Protein AF-A0A839QQC6-F1 (afdb_monomer_lite)

Secondary structure (DSSP, 8-state):
---------SEEEEEEEESSSS-S-HHHHHH-GGGTEEETTT-HHHHHHHHHHHHTTSS-S-EEEEEEEETTEESS-TT--EEHHHHHHHHHHHHHHHHHHSEEEEE-SSSS-EEEEEEETTEEEEEETTEEEEE-HHHHHHHHHHHHHHHHHHIIIII----HHHHHHHHHHHHHHHHHHHGGGS-------------------------PPP------HHHHHHHHHHHHHHHHHHTTS--

Radius of gyration: 22.73 Å; chains: 1; bounding box: 67×64×56 Å

Sequence (243 aa):
MNTTPTVRRALVAESFLLIPDTITDLADFTARPAHYLVGIDADPAAAAALWFARRERHPYGSEGLVRLRYHSLDLIPVDLWDDVTGIWLALLDAVEGYLRTGHGSGPLPEQPVELELQRLGRSARFTANGIRHVVDPDAVVPGILAEAHRYFSWVNDIIGEGQHQVFARLAELEPLAALALAGSVRSRPGATTGEKLRERVAAHGPDSRGGPIPGDHALDLQDLRARRSVAKVQGQNLSSAAD

Structure (mmCIF, N/CA/C/O backbone):
data_AF-A0A839QQC6-F1
#
_entry.id   AF-A0A839QQC6-F1
#
loop_
_atom_site.group_PDB
_atom_site.id
_atom_site.type_symbol
_atom_site.label_atom_id
_atom_site.label_alt_id
_atom_site.label_comp_id
_atom_site.label_asym_id
_atom_site.label_entity_id
_atom_site.label_seq_id
_atom_site.pdbx_PDB_ins_code
_atom_site.Cartn_x
_atom_site.Cartn_y
_atom_site.Cartn_z
_atom_site.occupancy
_atom_site.B_iso_or_equiv
_atom_site.auth_seq_id
_atom_site.auth_comp_id
_atom_site.auth_asym_id
_atom_site.auth_atom_id
_atom_site.pdbx_PDB_model_num
ATOM 1 N N . MET A 1 1 ? 13.414 -34.821 2.334 1.00 39.06 1 MET A N 1
ATOM 2 C CA . MET A 1 1 ? 12.959 -33.477 1.921 1.00 39.06 1 MET A CA 1
ATOM 3 C C . MET A 1 1 ? 12.093 -32.937 3.044 1.00 39.06 1 MET A C 1
ATOM 5 O O . MET A 1 1 ? 11.000 -33.448 3.238 1.00 39.06 1 MET A O 1
ATOM 9 N N . ASN A 1 2 ? 12.609 -32.001 3.841 1.00 29.27 2 ASN A N 1
ATOM 10 C CA . ASN A 1 2 ? 11.832 -31.365 4.904 1.00 29.27 2 ASN A CA 1
ATOM 11 C C . ASN A 1 2 ? 11.048 -30.208 4.284 1.00 29.27 2 ASN A C 1
ATOM 13 O O . ASN A 1 2 ? 11.613 -29.151 4.018 1.00 29.27 2 ASN A O 1
ATOM 17 N N . THR A 1 3 ? 9.763 -30.415 4.013 1.00 37.00 3 THR A N 1
ATOM 18 C CA . THR A 1 3 ? 8.831 -29.323 3.728 1.00 37.00 3 THR A CA 1
ATOM 19 C C . THR A 1 3 ? 8.567 -28.581 5.029 1.00 37.00 3 THR A C 1
ATOM 21 O O . THR A 1 3 ? 7.786 -29.038 5.864 1.00 37.00 3 THR A O 1
ATOM 24 N N . THR A 1 4 ? 9.250 -27.455 5.223 1.00 34.50 4 THR A N 1
ATOM 25 C CA . THR A 1 4 ? 8.899 -26.478 6.253 1.00 34.50 4 THR A CA 1
ATOM 26 C C . THR A 1 4 ? 7.433 -26.089 6.047 1.00 34.50 4 THR A C 1
ATOM 28 O O . THR A 1 4 ? 7.077 -25.705 4.930 1.00 34.50 4 THR A O 1
ATOM 31 N N . PRO A 1 5 ? 6.555 -26.208 7.058 1.00 37.56 5 PRO A N 1
ATOM 32 C CA . PRO A 1 5 ? 5.169 -25.797 6.911 1.00 37.56 5 PRO A CA 1
ATOM 33 C C . PRO A 1 5 ? 5.134 -24.297 6.614 1.00 37.56 5 PRO A C 1
ATOM 35 O O . PRO A 1 5 ? 5.522 -23.476 7.444 1.00 37.56 5 PRO A O 1
ATOM 38 N N . THR A 1 6 ? 4.695 -23.936 5.409 1.00 44.53 6 THR A N 1
ATOM 39 C CA . THR A 1 6 ? 4.427 -22.548 5.042 1.00 44.53 6 THR A CA 1
ATOM 40 C C . THR A 1 6 ? 3.287 -22.062 5.927 1.00 44.53 6 THR A C 1
ATOM 42 O O . THR A 1 6 ? 2.128 -22.429 5.722 1.00 44.53 6 THR A O 1
ATOM 45 N N . VAL A 1 7 ? 3.609 -21.272 6.952 1.00 49.16 7 VAL A N 1
ATOM 46 C CA . VAL A 1 7 ? 2.604 -20.558 7.740 1.00 49.16 7 VAL A CA 1
ATOM 47 C C . VAL A 1 7 ? 1.835 -19.681 6.756 1.00 49.16 7 VAL A C 1
ATOM 49 O O . VAL A 1 7 ? 2.389 -18.731 6.205 1.00 49.16 7 VAL A O 1
ATOM 52 N N . ARG A 1 8 ? 0.575 -20.031 6.473 1.00 57.56 8 ARG A N 1
ATOM 53 C CA . ARG A 1 8 ? -0.284 -19.202 5.624 1.00 57.56 8 ARG A CA 1
ATOM 54 C C . ARG A 1 8 ? -0.491 -17.873 6.337 1.00 57.56 8 ARG A C 1
ATOM 56 O O . ARG A 1 8 ? -1.167 -17.824 7.361 1.00 57.56 8 ARG A O 1
ATOM 63 N N . ARG A 1 9 ? 0.096 -16.806 5.797 1.00 72.44 9 ARG A N 1
ATOM 64 C CA . ARG A 1 9 ? -0.212 -15.445 6.231 1.00 72.44 9 ARG A CA 1
ATOM 65 C C . ARG A 1 9 ? -1.640 -15.117 5.798 1.00 72.44 9 ARG A C 1
ATOM 67 O O . ARG A 1 9 ? -2.046 -15.459 4.690 1.00 72.44 9 ARG A O 1
ATOM 74 N N . ALA A 1 10 ? -2.414 -14.508 6.693 1.00 86.62 10 ALA A N 1
ATOM 75 C CA . ALA A 1 10 ? -3.782 -14.087 6.390 1.00 86.62 10 ALA A CA 1
ATOM 76 C C . ALA A 1 10 ? -3.807 -12.928 5.379 1.00 86.62 10 ALA A C 1
ATOM 78 O O . ALA A 1 10 ? -4.712 -12.857 4.549 1.00 86.62 10 ALA A O 1
ATOM 79 N N . LEU A 1 11 ? -2.777 -12.077 5.424 1.00 92.81 11 LEU A N 1
ATOM 80 C CA . LEU A 1 11 ? -2.471 -11.076 4.414 1.00 92.81 11 LEU A CA 1
ATOM 81 C C . LEU A 1 11 ? -1.283 -11.542 3.563 1.00 92.81 11 LEU A C 1
ATOM 83 O O . LEU A 1 11 ? -0.253 -11.947 4.102 1.00 92.81 11 LEU A O 1
ATOM 87 N N . VAL A 1 12 ? -1.420 -11.455 2.248 1.00 93.12 12 VAL A N 1
ATOM 88 C CA . VAL A 1 12 ? -0.334 -11.589 1.278 1.00 93.12 12 VAL A CA 1
ATOM 89 C C . VAL A 1 12 ? -0.211 -10.246 0.579 1.00 93.12 12 VAL A C 1
ATOM 91 O O . VAL A 1 12 ? -1.193 -9.774 0.010 1.00 93.12 12 VAL A O 1
ATOM 94 N N . ALA A 1 13 ? 0.966 -9.631 0.630 1.00 94.69 13 ALA A N 1
ATOM 95 C CA . ALA A 1 13 ? 1.256 -8.452 -0.167 1.00 94.69 13 ALA A CA 1
ATOM 96 C C . ALA A 1 13 ? 2.442 -8.729 -1.085 1.00 94.69 13 ALA A C 1
ATOM 98 O O . ALA A 1 13 ? 3.403 -9.379 -0.680 1.00 94.69 13 ALA A O 1
ATOM 99 N N . GLU A 1 14 ? 2.350 -8.246 -2.314 1.00 95.25 14 GLU A N 1
ATOM 100 C CA . GLU A 1 14 ? 3.380 -8.394 -3.334 1.00 95.25 14 GLU A CA 1
ATOM 101 C C . GLU A 1 14 ? 3.570 -7.042 -4.020 1.00 95.25 14 GLU A C 1
ATOM 103 O O . GLU A 1 14 ? 2.593 -6.359 -4.340 1.00 95.25 14 GLU A O 1
ATOM 108 N N . SER A 1 15 ? 4.825 -6.670 -4.258 1.00 97.56 15 SER A N 1
ATOM 109 C CA . SER A 1 15 ? 5.169 -5.454 -4.996 1.00 97.56 15 SER A CA 1
ATOM 110 C C . SER A 1 15 ? 5.653 -5.816 -6.391 1.00 97.56 15 SER A C 1
ATOM 112 O O . SER A 1 15 ? 6.509 -6.691 -6.556 1.00 97.56 15 SER A O 1
ATOM 114 N N . PHE A 1 16 ? 5.119 -5.130 -7.392 1.00 97.44 16 PHE A N 1
ATOM 115 C CA . PHE A 1 16 ? 5.444 -5.351 -8.791 1.00 97.44 16 PHE A CA 1
ATOM 116 C C . PHE A 1 16 ? 5.811 -4.039 -9.459 1.00 97.44 16 PHE A C 1
ATOM 118 O O . PHE A 1 16 ? 5.136 -3.043 -9.237 1.00 97.44 16 PHE A O 1
ATOM 125 N N . LEU A 1 17 ? 6.802 -4.060 -10.343 1.00 96.62 17 LEU A N 1
ATOM 126 C CA . LEU A 1 17 ? 7.053 -2.963 -11.270 1.00 96.62 17 LEU A CA 1
ATOM 127 C C . LEU A 1 17 ? 6.382 -3.260 -12.608 1.00 96.62 17 LEU A C 1
ATOM 129 O O . LEU A 1 17 ? 6.390 -4.403 -13.075 1.00 96.62 17 LEU A O 1
ATOM 133 N N . LEU A 1 18 ? 5.817 -2.233 -13.236 1.00 95.12 18 LEU A N 1
ATOM 134 C CA . LEU A 1 18 ? 5.302 -2.344 -14.595 1.00 95.12 18 LEU A CA 1
ATOM 135 C C . LEU A 1 18 ? 6.447 -2.592 -15.582 1.00 95.12 18 LEU A C 1
ATOM 137 O O . LEU A 1 18 ? 7.481 -1.957 -15.486 1.00 95.12 18 LEU A O 1
ATOM 141 N N . ILE A 1 19 ? 6.262 -3.441 -16.582 1.00 94.25 19 ILE A N 1
ATOM 142 C CA . ILE A 1 19 ? 7.209 -3.599 -17.692 1.00 94.25 19 ILE A CA 1
ATOM 143 C C . ILE A 1 19 ? 7.153 -2.385 -18.639 1.00 94.25 19 ILE A C 1
ATOM 145 O O . ILE A 1 19 ? 8.198 -1.780 -18.882 1.00 94.25 19 ILE A O 1
ATOM 149 N N . PRO A 1 20 ? 5.983 -1.978 -19.177 1.00 91.19 20 PRO A N 1
ATOM 150 C CA . PRO A 1 20 ? 5.894 -0.749 -19.966 1.00 91.19 20 PRO A CA 1
ATOM 151 C C . PRO A 1 20 ? 5.891 0.487 -19.063 1.00 91.1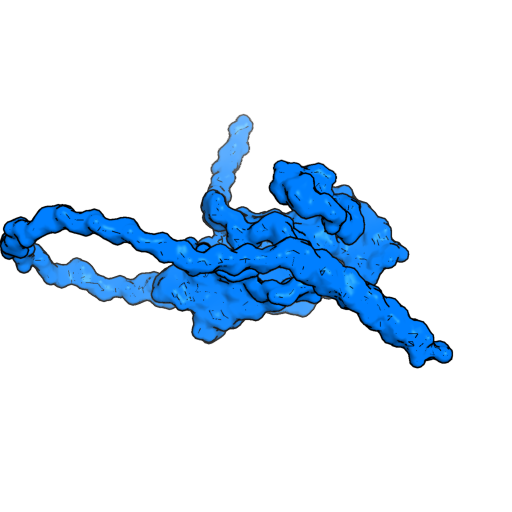9 20 PRO A C 1
ATOM 153 O O . PRO A 1 20 ? 5.461 0.410 -17.920 1.00 91.19 20 PRO A O 1
ATOM 156 N N . ASP A 1 21 ? 6.289 1.655 -19.570 1.00 84.88 21 ASP A N 1
ATOM 157 C CA . ASP A 1 21 ? 6.274 2.910 -18.788 1.00 84.88 21 ASP A CA 1
ATOM 158 C C . ASP A 1 21 ? 4.853 3.357 -18.377 1.00 84.88 21 ASP A C 1
ATOM 160 O O . ASP A 1 21 ? 4.688 4.176 -17.483 1.00 84.88 21 ASP A O 1
ATOM 164 N N . THR A 1 22 ? 3.813 2.840 -19.036 1.00 88.00 22 THR A N 1
ATOM 165 C CA . THR A 1 22 ? 2.408 3.062 -18.673 1.00 88.00 22 THR A CA 1
ATOM 166 C C . THR A 1 22 ? 1.527 1.952 -19.235 1.00 88.00 22 THR A C 1
ATOM 168 O O . THR A 1 22 ? 1.822 1.384 -20.289 1.00 88.00 22 THR A O 1
ATOM 171 N N . ILE A 1 23 ? 0.382 1.701 -18.600 1.00 90.44 23 ILE A N 1
ATOM 172 C CA . ILE A 1 23 ? -0.696 0.907 -19.192 1.00 90.44 23 ILE A CA 1
ATOM 173 C C . ILE A 1 23 ? -1.469 1.753 -20.209 1.00 90.44 23 ILE A C 1
ATOM 175 O O . ILE A 1 23 ? -1.986 2.822 -19.883 1.00 90.44 23 ILE A O 1
ATOM 179 N N . THR A 1 24 ? -1.545 1.276 -21.451 1.00 90.56 24 THR A N 1
ATOM 180 C CA . THR A 1 24 ? -2.348 1.878 -22.533 1.00 90.56 24 THR A CA 1
ATOM 181 C C . THR A 1 24 ? -3.633 1.090 -22.798 1.00 90.56 24 THR A C 1
ATOM 183 O O . THR A 1 24 ? -4.676 1.681 -23.088 1.00 90.56 24 THR A O 1
ATOM 186 N N . ASP A 1 25 ? -3.581 -0.232 -22.620 1.00 92.56 25 ASP A N 1
ATOM 187 C CA . ASP A 1 25 ? -4.724 -1.140 -22.677 1.00 92.56 25 ASP A CA 1
ATOM 188 C C . ASP A 1 25 ? -5.046 -1.679 -21.277 1.00 92.56 25 ASP A C 1
ATOM 190 O O . ASP A 1 25 ? -4.456 -2.647 -20.800 1.00 92.56 25 ASP A O 1
ATOM 194 N N . LEU A 1 26 ? -5.977 -1.004 -20.598 1.00 90.06 26 LEU A N 1
ATOM 195 C CA . LEU A 1 26 ? -6.393 -1.370 -19.246 1.00 90.06 26 LEU A CA 1
ATOM 196 C C . LEU A 1 26 ? -7.165 -2.694 -19.217 1.00 90.06 26 LEU A C 1
ATOM 198 O O . LEU A 1 26 ? -7.021 -3.460 -18.270 1.00 90.06 26 LEU A O 1
ATOM 202 N N . ALA A 1 27 ? -7.971 -2.974 -20.245 1.00 92.94 27 ALA A N 1
ATOM 203 C CA . ALA A 1 27 ? -8.737 -4.214 -20.299 1.00 92.94 27 ALA A CA 1
ATOM 204 C C . ALA A 1 27 ? -7.789 -5.413 -20.396 1.00 92.94 27 ALA A C 1
ATOM 206 O O . ALA A 1 27 ? -7.973 -6.405 -19.686 1.00 92.94 27 ALA A O 1
ATOM 207 N N . ASP A 1 28 ? -6.742 -5.289 -21.216 1.00 94.44 28 ASP A N 1
ATOM 208 C CA . ASP A 1 28 ? -5.743 -6.340 -21.332 1.00 94.44 28 ASP A CA 1
ATOM 209 C C . ASP A 1 28 ? -4.888 -6.496 -20.076 1.00 94.44 28 ASP A C 1
ATOM 211 O O . ASP A 1 28 ? -4.660 -7.619 -19.622 1.00 94.44 28 ASP A O 1
ATOM 215 N N . PHE A 1 29 ? -4.468 -5.380 -19.478 1.00 93.81 29 PHE A N 1
ATOM 216 C CA . PHE A 1 29 ? -3.713 -5.395 -18.231 1.00 93.81 29 PHE A CA 1
ATOM 217 C C . PHE A 1 29 ? -4.484 -6.091 -17.105 1.00 93.81 29 PHE A C 1
ATOM 219 O O . PHE A 1 29 ? -3.943 -6.977 -16.446 1.00 93.81 29 PHE A O 1
ATOM 226 N N . THR A 1 30 ? -5.764 -5.763 -16.933 1.00 91.19 30 THR A N 1
ATOM 227 C CA . THR A 1 30 ? -6.627 -6.389 -15.923 1.00 91.19 30 THR A CA 1
ATOM 228 C C . THR A 1 30 ? -6.834 -7.881 -16.192 1.00 91.19 30 THR A C 1
ATOM 230 O O . THR A 1 30 ? -6.839 -8.680 -15.256 1.00 91.19 30 THR A O 1
ATOM 233 N N . ALA A 1 31 ? -6.973 -8.285 -17.459 1.00 92.94 31 ALA A N 1
ATOM 234 C CA . ALA A 1 31 ? -7.159 -9.689 -17.824 1.00 92.94 31 ALA A CA 1
ATOM 235 C C . ALA A 1 31 ? -5.867 -10.519 -17.711 1.00 92.94 31 ALA A C 1
ATOM 237 O O . ALA A 1 31 ? -5.923 -11.719 -17.426 1.00 92.94 31 ALA A O 1
ATOM 238 N N . ARG A 1 32 ? -4.703 -9.909 -17.966 1.00 92.94 32 ARG A N 1
ATOM 239 C CA . ARG A 1 32 ? -3.403 -10.592 -18.083 1.00 92.94 32 ARG A CA 1
ATOM 240 C C . ARG A 1 32 ? -2.275 -9.825 -17.375 1.00 92.94 32 ARG A C 1
ATOM 242 O O . ARG A 1 32 ? -1.238 -9.566 -17.989 1.00 92.94 32 ARG A O 1
ATOM 249 N N . PRO A 1 33 ? -2.392 -9.521 -16.070 1.00 92.62 33 PRO A N 1
ATOM 250 C CA . PRO A 1 33 ? -1.455 -8.629 -15.381 1.00 92.62 33 PRO A CA 1
ATOM 251 C C . PRO A 1 33 ? -0.018 -9.163 -15.361 1.00 92.62 33 PRO A C 1
ATOM 253 O O . PRO A 1 33 ? 0.933 -8.392 -15.397 1.00 92.62 33 PRO A O 1
ATOM 256 N N . ALA A 1 34 ? 0.168 -10.486 -15.383 1.00 92.81 34 ALA A N 1
ATOM 257 C CA . ALA A 1 34 ? 1.492 -11.111 -15.411 1.00 92.81 34 ALA A CA 1
ATOM 258 C C . ALA A 1 34 ? 2.323 -10.769 -16.666 1.00 92.81 34 ALA A C 1
ATOM 260 O O . ALA A 1 34 ? 3.542 -10.877 -16.625 1.00 92.81 34 ALA A O 1
ATOM 261 N N . HIS A 1 35 ? 1.699 -10.343 -17.771 1.00 94.56 35 HIS A N 1
ATOM 262 C CA . HIS A 1 35 ? 2.425 -9.892 -18.969 1.00 94.56 35 HIS A CA 1
ATOM 263 C C . HIS A 1 35 ? 3.012 -8.485 -18.824 1.00 94.56 35 HIS A C 1
ATOM 265 O O . HIS A 1 35 ? 3.820 -8.063 -19.647 1.00 94.56 35 HIS A O 1
ATOM 271 N N . TYR A 1 36 ? 2.580 -7.757 -17.798 1.00 95.88 36 TYR A N 1
ATOM 272 C CA . TYR A 1 36 ? 2.885 -6.350 -17.592 1.00 95.88 36 TYR A CA 1
ATOM 273 C C . TYR A 1 36 ? 3.689 -6.110 -16.323 1.00 95.88 36 TYR A C 1
ATOM 275 O O . TYR A 1 36 ? 4.027 -4.964 -16.065 1.00 95.88 36 TYR A O 1
ATOM 283 N N . LEU A 1 37 ? 3.969 -7.138 -15.520 1.00 96.69 37 LEU A N 1
ATOM 284 C CA . LEU A 1 37 ? 4.493 -6.983 -14.168 1.00 96.69 37 LEU A CA 1
ATOM 285 C C . LEU A 1 37 ? 5.735 -7.842 -13.945 1.00 96.69 37 LEU A C 1
ATOM 287 O O . LEU A 1 37 ? 5.750 -9.024 -14.284 1.00 96.69 37 LEU A O 1
ATOM 291 N N . VAL A 1 38 ? 6.733 -7.262 -13.284 1.00 97.19 38 VAL A N 1
ATOM 292 C CA . VAL A 1 38 ? 7.873 -7.977 -12.700 1.00 97.19 38 VAL A CA 1
ATOM 293 C C . VAL A 1 38 ? 7.771 -7.868 -11.186 1.00 97.19 38 VAL A C 1
ATOM 295 O O . VAL A 1 38 ? 7.695 -6.767 -10.647 1.00 97.19 38 VAL A O 1
ATOM 298 N N . GLY A 1 39 ? 7.728 -9.007 -10.495 1.00 97.00 39 GLY A N 1
ATOM 299 C CA . GLY A 1 39 ? 7.623 -9.048 -9.036 1.00 97.00 39 GLY A CA 1
ATOM 300 C C . GLY A 1 39 ? 8.973 -8.828 -8.369 1.00 97.00 39 GLY A C 1
ATOM 301 O O . GLY A 1 39 ? 9.938 -9.507 -8.712 1.00 97.00 39 GLY A O 1
ATOM 302 N N . ILE A 1 40 ? 9.020 -7.940 -7.378 1.00 96.38 40 ILE A N 1
ATOM 303 C CA . ILE A 1 40 ? 10.245 -7.616 -6.635 1.00 96.38 40 ILE A CA 1
ATOM 304 C C . ILE A 1 40 ? 10.772 -8.835 -5.866 1.00 96.38 40 ILE A C 1
ATOM 306 O O . ILE A 1 40 ? 11.971 -9.091 -5.865 1.00 96.38 40 ILE A O 1
ATOM 310 N N . ASP A 1 41 ? 9.887 -9.630 -5.263 1.00 93.25 41 ASP A N 1
ATOM 311 C CA . ASP A 1 41 ? 10.282 -10.860 -4.565 1.00 93.25 41 ASP A CA 1
ATOM 312 C C . ASP A 1 41 ? 10.596 -12.020 -5.524 1.00 93.25 41 ASP A C 1
ATOM 314 O O . ASP A 1 41 ? 11.417 -12.882 -5.214 1.00 93.25 41 ASP A O 1
ATOM 318 N N . ALA A 1 42 ? 9.914 -12.073 -6.672 1.00 95.00 42 ALA A N 1
ATOM 319 C CA . ALA A 1 42 ? 10.021 -13.185 -7.614 1.00 95.00 42 ALA A CA 1
ATOM 320 C C . ALA A 1 42 ? 11.273 -13.083 -8.499 1.00 95.00 42 ALA A C 1
ATOM 322 O O . ALA A 1 42 ? 11.923 -14.095 -8.755 1.00 95.00 42 ALA A O 1
ATOM 323 N N . ASP A 1 43 ? 11.605 -11.871 -8.949 1.00 97.06 43 ASP A N 1
ATOM 324 C CA . ASP A 1 43 ? 12.796 -11.570 -9.744 1.00 97.06 43 ASP A CA 1
ATOM 325 C C . ASP A 1 43 ? 13.357 -10.181 -9.364 1.00 97.06 43 ASP A C 1
ATOM 327 O O . ASP A 1 43 ? 13.166 -9.191 -10.085 1.00 97.06 43 ASP A O 1
ATOM 331 N N . PRO A 1 44 ? 14.048 -10.076 -8.211 1.00 96.62 44 PRO A N 1
ATOM 332 C CA . PRO A 1 44 ? 14.559 -8.800 -7.706 1.00 96.62 44 PRO A CA 1
ATOM 333 C C . PRO A 1 44 ? 15.576 -8.149 -8.647 1.00 96.62 44 PRO A C 1
ATOM 335 O O . PRO A 1 44 ? 15.680 -6.924 -8.679 1.00 96.62 44 PRO A O 1
ATOM 338 N N . ALA A 1 45 ? 16.325 -8.950 -9.412 1.00 96.56 45 ALA A N 1
ATOM 339 C CA . ALA A 1 45 ? 17.334 -8.452 -10.339 1.00 96.56 45 ALA A CA 1
ATOM 340 C C . ALA A 1 45 ? 16.690 -7.835 -11.588 1.00 96.56 45 ALA A C 1
ATOM 342 O O . ALA A 1 45 ? 17.080 -6.735 -11.987 1.00 96.56 45 ALA A O 1
ATOM 343 N N . ALA A 1 46 ? 15.682 -8.491 -12.175 1.00 96.56 46 ALA A N 1
ATOM 344 C CA . ALA A 1 46 ? 14.937 -7.916 -13.293 1.00 96.56 46 ALA A CA 1
ATOM 345 C C . ALA A 1 46 ? 14.169 -6.655 -12.873 1.00 96.56 46 ALA A C 1
ATOM 347 O O . ALA A 1 46 ? 14.174 -5.667 -13.611 1.00 96.56 46 ALA A O 1
ATOM 348 N N . ALA A 1 47 ? 13.570 -6.650 -11.676 1.00 97.12 47 ALA A N 1
ATOM 349 C CA . ALA A 1 47 ? 12.920 -5.462 -11.127 1.00 97.12 47 ALA A CA 1
ATOM 350 C C . ALA A 1 47 ? 13.915 -4.295 -10.967 1.00 97.12 47 ALA A C 1
ATOM 352 O O . ALA A 1 47 ? 13.629 -3.175 -11.385 1.00 97.12 47 ALA A O 1
ATOM 353 N N . ALA A 1 48 ? 15.115 -4.550 -10.437 1.00 96.31 48 ALA A N 1
ATOM 354 C CA . ALA A 1 48 ? 16.136 -3.515 -10.283 1.00 96.31 48 ALA A CA 1
ATOM 355 C C . ALA A 1 48 ? 16.634 -2.975 -11.632 1.00 96.31 48 ALA A C 1
ATOM 357 O O . ALA A 1 48 ? 16.740 -1.763 -11.813 1.00 96.31 48 ALA A O 1
ATOM 358 N N . ALA A 1 49 ? 16.887 -3.855 -12.607 1.00 95.56 49 ALA A N 1
ATOM 359 C CA . ALA A 1 49 ? 17.292 -3.448 -13.952 1.00 95.56 49 ALA A CA 1
ATOM 360 C C . ALA A 1 49 ? 16.247 -2.527 -14.605 1.00 95.56 49 ALA A C 1
ATOM 362 O O . ALA A 1 49 ? 16.597 -1.501 -15.190 1.00 95.56 49 ALA A O 1
ATOM 363 N N . LEU A 1 50 ? 14.965 -2.864 -14.452 1.00 95.25 50 LEU A N 1
ATOM 364 C CA . LEU A 1 50 ? 13.847 -2.055 -14.925 1.00 95.25 50 LEU A CA 1
ATOM 365 C C . LEU A 1 50 ? 13.767 -0.695 -14.212 1.00 95.25 50 LEU A C 1
ATOM 367 O O . LEU A 1 50 ? 13.599 0.330 -14.876 1.00 95.25 50 LEU A O 1
ATOM 371 N N . TRP A 1 51 ? 13.934 -0.669 -12.885 1.00 94.81 51 TRP A N 1
ATOM 372 C CA . TRP A 1 51 ? 13.971 0.567 -12.098 1.00 94.81 51 TRP A CA 1
ATOM 373 C C . TRP A 1 51 ? 15.067 1.516 -12.596 1.00 94.81 51 TRP A C 1
ATOM 375 O O . TRP A 1 51 ? 14.797 2.685 -12.879 1.00 94.81 51 TRP A O 1
ATOM 385 N N . PHE A 1 52 ? 16.300 1.021 -12.752 1.00 93.69 52 PHE A N 1
ATOM 386 C CA . PHE A 1 52 ? 17.424 1.838 -13.216 1.00 93.69 52 PHE A CA 1
ATOM 387 C C . PHE A 1 52 ? 17.228 2.333 -14.654 1.00 93.69 52 PHE A C 1
ATOM 389 O O . PHE A 1 52 ? 17.385 3.527 -14.904 1.00 93.69 52 PHE A O 1
ATOM 396 N N . ALA A 1 53 ? 16.785 1.466 -15.571 1.00 92.31 53 ALA A N 1
ATOM 397 C CA . ALA A 1 53 ? 16.504 1.847 -16.959 1.00 92.31 53 ALA A CA 1
ATOM 398 C C . ALA A 1 53 ? 15.405 2.923 -17.084 1.00 92.31 53 ALA A C 1
ATOM 400 O O . ALA A 1 53 ? 15.360 3.685 -18.056 1.00 92.31 53 ALA A O 1
ATOM 401 N N . ARG A 1 54 ? 14.487 2.998 -16.115 1.00 90.94 54 ARG A N 1
ATOM 402 C CA . ARG A 1 54 ? 13.475 4.061 -16.047 1.00 90.94 54 ARG A CA 1
ATOM 403 C C . ARG A 1 54 ? 13.998 5.351 -15.457 1.00 90.94 54 ARG A C 1
ATOM 405 O O . ARG A 1 54 ? 13.650 6.405 -15.979 1.00 90.94 54 ARG A O 1
ATOM 412 N N . ARG A 1 55 ? 14.844 5.289 -14.427 1.00 88.00 55 ARG A N 1
ATOM 413 C CA . ARG A 1 55 ? 15.439 6.488 -13.812 1.00 88.00 55 ARG A CA 1
ATOM 414 C C . ARG A 1 55 ? 16.272 7.320 -14.788 1.00 88.00 55 ARG A C 1
ATOM 416 O O . ARG A 1 55 ? 16.428 8.517 -14.581 1.00 88.00 55 ARG A O 1
ATOM 423 N N . GLU A 1 56 ? 16.760 6.719 -15.870 1.00 85.62 56 GLU A N 1
ATOM 424 C CA . GLU A 1 56 ? 17.406 7.450 -16.969 1.00 85.62 56 GLU A CA 1
ATOM 425 C C . GLU A 1 56 ? 16.436 8.350 -17.761 1.00 85.62 56 GLU A C 1
ATOM 427 O O . GLU A 1 56 ? 16.865 9.299 -18.415 1.00 85.62 56 GLU A O 1
ATOM 432 N N . ARG A 1 57 ? 15.129 8.059 -17.725 1.00 83.12 57 ARG A N 1
ATOM 433 C CA . ARG A 1 57 ? 14.091 8.686 -18.567 1.00 83.12 57 ARG A CA 1
ATOM 434 C C . ARG A 1 57 ? 13.017 9.425 -17.764 1.00 83.12 57 ARG A C 1
ATOM 436 O O . ARG A 1 57 ? 12.354 10.312 -18.301 1.00 83.12 57 ARG A O 1
ATOM 443 N N . HIS A 1 58 ? 12.843 9.069 -16.494 1.00 78.19 58 HIS A N 1
ATOM 444 C CA . HIS A 1 58 ? 11.810 9.577 -15.599 1.00 78.19 58 HIS A CA 1
ATOM 445 C C . HIS A 1 58 ? 12.385 9.854 -14.203 1.00 78.19 58 HIS A C 1
ATOM 447 O O . HIS A 1 58 ? 13.327 9.182 -13.787 1.00 78.19 58 HIS A O 1
ATOM 453 N N . PRO A 1 59 ? 11.813 10.811 -13.447 1.00 73.44 59 PRO A N 1
ATOM 454 C CA . PRO A 1 59 ? 12.261 11.102 -12.084 1.00 73.44 59 PRO A CA 1
ATOM 455 C C . PRO A 1 59 ? 12.048 9.934 -11.107 1.00 73.44 59 PRO A C 1
ATOM 457 O O . PRO A 1 59 ? 12.731 9.873 -10.086 1.00 73.44 59 PRO A O 1
ATOM 460 N N . TYR A 1 60 ? 11.152 8.996 -11.430 1.00 72.81 60 TYR A N 1
ATOM 461 C CA . TYR A 1 60 ? 10.789 7.861 -10.582 1.00 72.81 60 TYR A CA 1
ATOM 462 C C . TYR A 1 60 ? 10.945 6.540 -11.348 1.00 72.81 60 TYR A C 1
ATOM 464 O O . TYR A 1 60 ? 10.609 6.448 -12.529 1.00 72.81 60 TYR A O 1
ATOM 472 N N . GLY A 1 61 ? 11.479 5.513 -10.677 1.00 85.75 61 GLY A N 1
ATOM 473 C CA . GLY A 1 61 ? 11.652 4.165 -11.238 1.00 85.75 61 GLY A CA 1
ATOM 474 C C . GLY A 1 61 ? 10.555 3.17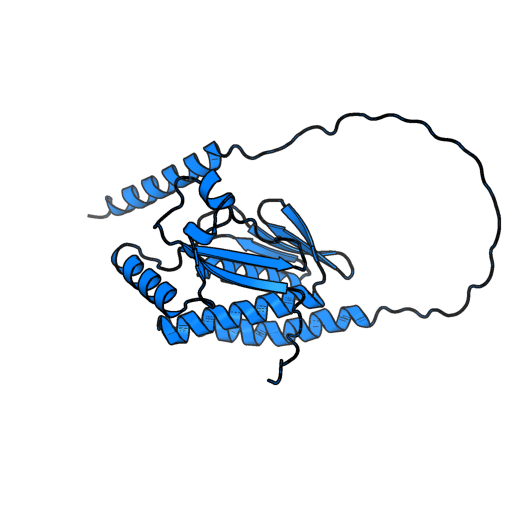3 -10.839 1.00 85.75 61 GLY A C 1
ATOM 475 O O . GLY A 1 61 ? 10.506 2.072 -11.392 1.00 85.75 61 GLY A O 1
ATOM 476 N N . SER A 1 62 ? 9.684 3.557 -9.897 1.00 92.19 62 SER A N 1
ATOM 477 C CA . SER A 1 62 ? 8.859 2.625 -9.119 1.00 92.19 62 SER A CA 1
ATOM 478 C C . SER A 1 62 ? 7.434 2.418 -9.629 1.00 92.19 62 SER A C 1
ATOM 480 O O . SER A 1 62 ? 6.631 1.792 -8.951 1.00 92.19 62 SER A O 1
ATOM 482 N N . GLU A 1 63 ? 7.128 2.872 -10.846 1.00 93.31 63 GLU A N 1
ATOM 483 C CA . GLU A 1 63 ? 5.806 2.692 -11.454 1.00 93.31 63 GLU A CA 1
ATOM 484 C C . GLU A 1 63 ? 5.405 1.209 -11.514 1.00 93.31 63 GLU A C 1
ATOM 486 O O . GLU A 1 63 ? 6.125 0.374 -12.088 1.00 93.31 63 GLU A O 1
ATOM 491 N N . GLY A 1 64 ? 4.256 0.867 -10.939 1.00 95.25 64 GLY A N 1
ATOM 492 C CA . GLY A 1 64 ? 3.947 -0.515 -10.622 1.00 95.25 64 GLY A CA 1
ATOM 493 C C . GLY A 1 64 ? 2.624 -0.730 -9.897 1.00 95.25 64 GLY A C 1
ATOM 494 O O . GLY A 1 64 ? 1.678 0.036 -10.011 1.00 95.25 64 GLY A O 1
ATOM 495 N N . LEU A 1 65 ? 2.537 -1.844 -9.180 1.00 95.12 65 LEU A N 1
ATOM 496 C CA . LEU A 1 65 ? 1.345 -2.269 -8.458 1.00 95.12 65 LEU A CA 1
ATOM 497 C C . LEU A 1 65 ? 1.752 -2.880 -7.120 1.00 95.12 65 LEU A C 1
ATOM 499 O O . LEU A 1 65 ? 2.630 -3.743 -7.067 1.00 95.12 65 LEU A O 1
ATOM 503 N N . VAL A 1 66 ? 1.034 -2.517 -6.059 1.00 97.06 66 VAL A N 1
ATOM 504 C CA . VAL A 1 66 ? 1.015 -3.295 -4.817 1.00 97.06 66 VAL A CA 1
ATOM 505 C C . VAL A 1 66 ? -0.237 -4.157 -4.820 1.00 97.06 66 VAL A C 1
ATOM 507 O O . VAL A 1 66 ? -1.357 -3.658 -4.720 1.00 97.06 66 VAL A O 1
ATOM 510 N N . ARG A 1 67 ? -0.060 -5.474 -4.923 1.00 95.62 67 ARG A N 1
ATOM 511 C CA . ARG A 1 67 ? -1.166 -6.416 -4.762 1.00 95.62 67 ARG A CA 1
ATOM 512 C C . ARG A 1 67 ? -1.310 -6.735 -3.288 1.00 95.62 67 ARG A C 1
ATOM 514 O O . ARG A 1 67 ? -0.419 -7.346 -2.709 1.00 95.62 67 ARG A O 1
ATOM 521 N N . LEU A 1 68 ? -2.449 -6.379 -2.707 1.00 95.81 68 LEU A N 1
ATOM 522 C CA . LEU A 1 68 ? -2.756 -6.642 -1.307 1.00 95.81 68 LEU A CA 1
ATOM 523 C C . LEU A 1 68 ? -3.939 -7.605 -1.207 1.00 95.81 68 LEU A C 1
ATOM 525 O O . LEU A 1 68 ? -5.058 -7.254 -1.568 1.00 95.81 68 LEU A O 1
ATOM 529 N N . ARG A 1 69 ? -3.701 -8.822 -0.718 1.00 94.75 69 ARG A N 1
ATOM 530 C CA . ARG A 1 69 ? -4.703 -9.888 -0.620 1.00 94.75 69 ARG A CA 1
ATOM 531 C C . ARG A 1 69 ? -4.940 -10.297 0.816 1.00 94.75 69 ARG A C 1
ATOM 533 O O . ARG A 1 69 ? -4.025 -10.766 1.485 1.00 94.75 69 ARG A O 1
ATOM 540 N N . TYR A 1 70 ? -6.180 -10.192 1.271 1.00 94.88 70 TYR A N 1
ATOM 541 C CA . TYR A 1 70 ? -6.609 -10.718 2.563 1.00 94.88 70 TYR A CA 1
ATOM 542 C C . TYR A 1 70 ? -7.520 -11.923 2.334 1.00 94.88 70 TYR A C 1
ATOM 544 O O . TYR A 1 70 ? -8.632 -11.798 1.817 1.00 94.88 70 TYR A O 1
ATOM 552 N N . HIS A 1 71 ? -7.028 -13.118 2.664 1.00 91.06 71 HIS A N 1
ATOM 553 C CA . HIS A 1 71 ? -7.620 -14.382 2.220 1.00 91.06 71 HIS A CA 1
ATOM 554 C C . HIS A 1 71 ? -7.823 -14.427 0.689 1.00 91.06 71 HIS A C 1
ATOM 556 O O . HIS A 1 71 ? -6.854 -14.457 -0.068 1.00 91.06 71 HIS A O 1
ATOM 562 N N . SER A 1 72 ? -9.071 -14.471 0.220 1.00 88.06 72 SER A N 1
ATOM 563 C CA . SER A 1 72 ? -9.432 -14.473 -1.202 1.00 88.06 72 SER A CA 1
ATOM 564 C C . SER A 1 72 ? -9.850 -13.096 -1.724 1.00 88.06 72 SER A C 1
ATOM 566 O O . SER A 1 72 ? -10.307 -13.015 -2.859 1.00 88.06 72 SER A O 1
ATOM 568 N N . LEU A 1 73 ? -9.751 -12.045 -0.906 1.00 92.06 73 LEU A N 1
ATOM 569 C CA . LEU A 1 73 ? -10.145 -10.686 -1.268 1.00 92.06 73 LEU A CA 1
ATOM 570 C C . LEU A 1 73 ? -8.923 -9.903 -1.741 1.00 92.06 73 LEU A C 1
ATOM 572 O O . LEU A 1 73 ? -7.958 -9.768 -0.988 1.00 92.06 73 LEU A O 1
ATOM 576 N N . ASP A 1 74 ? -8.985 -9.372 -2.958 1.00 93.88 74 ASP A N 1
ATOM 577 C CA . ASP A 1 74 ? -8.058 -8.346 -3.428 1.00 93.88 74 ASP A CA 1
ATOM 578 C C . ASP A 1 74 ? -8.488 -7.007 -2.820 1.00 93.88 74 ASP A C 1
ATOM 580 O O . ASP A 1 74 ? -9.530 -6.460 -3.169 1.00 93.88 74 ASP A O 1
ATOM 584 N N . LEU A 1 75 ? -7.718 -6.518 -1.849 1.00 96.12 75 LEU A N 1
ATOM 585 C CA . LEU A 1 75 ? -8.004 -5.267 -1.150 1.00 96.12 75 LEU A CA 1
ATOM 586 C C . LEU A 1 75 ? -7.681 -4.047 -2.013 1.00 96.12 75 LEU A C 1
ATOM 588 O O . LEU A 1 75 ? -8.382 -3.045 -1.929 1.00 96.12 75 LEU A O 1
ATOM 592 N N . ILE A 1 76 ? -6.626 -4.142 -2.826 1.00 94.75 76 ILE A N 1
ATOM 593 C CA . ILE A 1 76 ? -6.243 -3.124 -3.806 1.00 94.75 76 ILE A CA 1
ATOM 594 C C . ILE A 1 76 ? -6.521 -3.700 -5.200 1.00 94.75 76 ILE A C 1
ATOM 596 O O . ILE A 1 76 ? -5.876 -4.680 -5.589 1.00 94.75 76 ILE A O 1
ATOM 600 N N . PRO A 1 77 ? -7.490 -3.133 -5.935 1.00 91.38 77 PRO A N 1
ATOM 601 C CA . PRO A 1 77 ? -7.760 -3.488 -7.321 1.00 91.38 77 PRO A CA 1
ATOM 602 C C . PRO A 1 77 ? -6.534 -3.335 -8.229 1.00 91.38 77 PRO A C 1
ATOM 604 O O . PRO A 1 77 ? -5.703 -2.453 -8.037 1.00 91.38 77 PRO A O 1
ATOM 607 N N . VAL A 1 78 ? -6.435 -4.187 -9.253 1.00 90.75 78 VAL A N 1
ATOM 608 C CA . VAL A 1 78 ? -5.296 -4.199 -10.191 1.00 90.75 78 VAL A CA 1
ATOM 609 C C . VAL A 1 78 ? -5.180 -2.914 -11.015 1.00 90.75 78 VAL A C 1
ATOM 611 O O . VAL A 1 78 ? -4.085 -2.554 -11.431 1.00 90.75 78 VAL A O 1
ATOM 614 N N . ASP A 1 79 ? -6.291 -2.218 -11.247 1.00 89.38 79 ASP A N 1
ATOM 615 C CA . ASP A 1 79 ? -6.348 -0.959 -11.987 1.00 89.38 79 ASP A CA 1
ATOM 616 C C . ASP A 1 79 ? -5.832 0.246 -11.183 1.00 89.38 79 ASP A C 1
ATOM 618 O O . ASP A 1 79 ? -5.565 1.278 -11.791 1.00 89.38 79 ASP A O 1
ATOM 622 N N . LEU A 1 80 ? -5.591 0.092 -9.873 1.00 91.81 80 LEU A N 1
ATOM 623 C CA . LEU A 1 80 ? -4.897 1.069 -9.022 1.00 91.81 80 LEU A CA 1
ATOM 624 C C . LEU A 1 80 ? -3.375 0.867 -9.033 1.00 91.81 80 LEU A C 1
ATOM 626 O O . LEU A 1 80 ? -2.720 0.828 -7.990 1.00 91.81 80 LEU A O 1
ATOM 630 N N . TRP A 1 81 ? -2.812 0.700 -10.224 1.00 92.81 81 TRP A N 1
ATOM 631 C CA . TRP A 1 81 ? -1.368 0.760 -10.422 1.00 92.81 81 TRP A CA 1
ATOM 632 C C . TRP A 1 81 ? -0.912 2.226 -10.364 1.00 92.81 81 TRP A C 1
ATOM 634 O O . TRP A 1 81 ? -1.625 3.104 -10.843 1.00 92.81 81 TRP A O 1
ATOM 644 N N . ASP A 1 82 ? 0.227 2.486 -9.735 1.00 92.88 82 ASP A N 1
ATOM 645 C CA . ASP A 1 82 ? 0.773 3.821 -9.449 1.00 92.88 82 ASP A CA 1
ATOM 646 C C . ASP A 1 82 ? 2.267 3.679 -9.091 1.00 92.88 82 ASP A C 1
ATOM 648 O O . ASP A 1 82 ? 2.851 2.594 -9.213 1.00 92.88 82 ASP A O 1
ATOM 652 N N . ASP A 1 83 ? 2.891 4.728 -8.567 1.00 93.56 83 ASP A N 1
ATOM 653 C CA . ASP A 1 83 ? 4.209 4.638 -7.946 1.00 93.56 83 ASP A CA 1
ATOM 654 C C . ASP A 1 83 ? 4.165 3.719 -6.704 1.00 93.56 83 ASP A C 1
ATOM 656 O O . ASP A 1 83 ? 3.508 4.006 -5.698 1.00 93.56 83 ASP A O 1
ATOM 660 N N . VAL A 1 84 ? 4.871 2.584 -6.764 1.00 95.75 84 VAL A N 1
ATOM 661 C CA . VAL A 1 84 ? 4.855 1.541 -5.720 1.00 95.75 84 VAL A CA 1
ATOM 662 C C . VAL A 1 84 ? 5.349 2.078 -4.383 1.00 95.75 84 VAL A C 1
ATOM 664 O O . VAL A 1 84 ? 4.799 1.723 -3.337 1.00 95.75 84 VAL A O 1
ATOM 667 N N . THR A 1 85 ? 6.358 2.950 -4.403 1.00 95.38 85 THR A N 1
ATOM 668 C CA . THR A 1 85 ? 6.859 3.608 -3.189 1.00 95.38 85 THR A CA 1
ATOM 669 C C . THR A 1 85 ? 5.756 4.434 -2.539 1.00 95.38 85 THR A C 1
ATOM 671 O O . THR A 1 85 ? 5.504 4.290 -1.341 1.00 95.38 85 THR A O 1
ATOM 674 N N . GLY A 1 86 ? 5.056 5.244 -3.326 1.00 95.44 86 GLY A N 1
ATOM 675 C CA . GLY A 1 86 ? 3.933 6.042 -2.870 1.00 95.44 86 GLY A CA 1
ATOM 676 C C . GLY A 1 86 ? 2.748 5.213 -2.384 1.00 95.44 86 GLY A C 1
ATOM 677 O O . GLY A 1 86 ? 2.192 5.544 -1.340 1.00 95.44 86 GLY A O 1
ATOM 678 N N . ILE A 1 87 ? 2.412 4.094 -3.038 1.00 97.00 87 ILE A N 1
ATOM 679 C CA . ILE A 1 87 ? 1.362 3.181 -2.548 1.00 97.00 87 ILE A CA 1
ATOM 680 C C . ILE A 1 87 ? 1.716 2.649 -1.150 1.00 97.00 87 ILE A C 1
ATOM 682 O O . ILE A 1 87 ? 0.863 2.626 -0.258 1.00 97.00 87 ILE A O 1
ATOM 686 N N . TRP A 1 88 ? 2.970 2.249 -0.918 1.00 97.88 88 TRP A N 1
ATOM 687 C CA . TRP A 1 88 ? 3.400 1.807 0.410 1.00 97.88 88 TRP A CA 1
ATOM 688 C C . TRP A 1 88 ? 3.342 2.923 1.449 1.00 97.88 88 TRP A C 1
ATOM 690 O O . TRP A 1 88 ? 2.882 2.682 2.565 1.00 97.88 88 TRP A O 1
ATOM 700 N N . LEU A 1 89 ? 3.756 4.142 1.101 1.00 97.50 89 LEU A N 1
ATOM 701 C CA . LEU A 1 89 ? 3.645 5.291 2.002 1.00 97.50 89 LEU A CA 1
ATOM 702 C C . LEU A 1 89 ? 2.179 5.605 2.341 1.00 97.50 89 LEU A C 1
ATOM 704 O O . LEU A 1 89 ? 1.866 5.784 3.516 1.00 97.50 89 LEU A O 1
ATOM 708 N N . ALA A 1 90 ? 1.278 5.552 1.358 1.00 97.75 90 ALA A N 1
ATOM 709 C CA . ALA A 1 90 ? -0.159 5.724 1.558 1.00 97.75 90 ALA A CA 1
ATOM 710 C C . ALA A 1 90 ? -0.752 4.650 2.490 1.00 97.75 90 ALA A C 1
ATOM 712 O O . ALA A 1 90 ? -1.553 4.951 3.377 1.00 97.75 90 ALA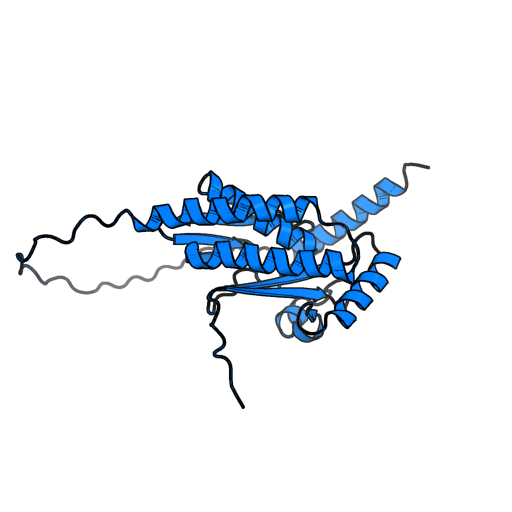 A O 1
ATOM 713 N N . LEU A 1 91 ? -0.323 3.391 2.346 1.00 98.38 91 LEU A N 1
ATOM 714 C CA . LEU A 1 91 ? -0.702 2.316 3.267 1.00 98.38 91 LEU A CA 1
ATOM 715 C C . LEU A 1 91 ? -0.200 2.578 4.694 1.00 98.38 91 LEU A C 1
ATOM 717 O O . LEU A 1 91 ? -0.938 2.333 5.652 1.00 98.38 91 LEU A O 1
ATOM 721 N N . LEU A 1 92 ? 1.027 3.083 4.851 1.00 98.62 92 LEU A N 1
ATOM 722 C CA . LEU A 1 92 ? 1.570 3.448 6.161 1.00 98.62 92 LEU A CA 1
ATOM 723 C C . LEU A 1 92 ? 0.811 4.630 6.783 1.00 98.62 92 LEU A C 1
ATOM 725 O O . LEU A 1 92 ? 0.535 4.584 7.981 1.00 98.62 92 LEU A O 1
ATOM 729 N N . ASP A 1 93 ? 0.403 5.627 5.991 1.00 98.50 93 ASP A N 1
ATOM 730 C CA . ASP A 1 93 ? -0.439 6.748 6.441 1.00 98.50 93 ASP A CA 1
ATOM 731 C C . ASP A 1 93 ? -1.796 6.249 6.959 1.00 98.50 93 ASP A C 1
ATOM 733 O O . ASP A 1 93 ? -2.213 6.585 8.077 1.00 98.50 93 ASP A O 1
ATOM 737 N N . ALA A 1 94 ? -2.446 5.360 6.203 1.00 98.44 94 ALA A N 1
ATOM 738 C CA . ALA A 1 94 ? -3.708 4.749 6.603 1.00 98.44 94 ALA A CA 1
ATOM 739 C C . ALA A 1 94 ? -3.575 3.922 7.895 1.00 98.44 94 ALA A C 1
ATOM 741 O O . ALA A 1 94 ? -4.422 4.018 8.792 1.00 98.44 94 ALA A O 1
ATOM 742 N N . VAL A 1 95 ? -2.499 3.137 8.029 1.00 98.50 95 VAL A N 1
ATOM 743 C CA . VAL A 1 95 ? -2.206 2.360 9.244 1.00 98.50 95 VAL A CA 1
ATOM 744 C C . VAL A 1 95 ? -1.944 3.276 10.438 1.00 98.50 95 VAL A C 1
ATOM 746 O O . VAL A 1 95 ? -2.517 3.062 11.507 1.00 98.50 95 VAL A O 1
ATOM 749 N N . GLU A 1 96 ? -1.120 4.307 10.279 1.00 98.50 96 GLU A N 1
ATOM 750 C CA . GLU A 1 96 ? -0.778 5.241 11.352 1.00 98.50 96 GLU A CA 1
ATOM 751 C C . GLU A 1 96 ? -2.017 5.964 11.893 1.00 98.50 96 GLU A C 1
ATOM 753 O O . GLU A 1 96 ? -2.241 5.983 13.110 1.00 98.50 96 GLU A O 1
ATOM 758 N N . GLY A 1 97 ? -2.867 6.492 11.006 1.00 98.06 97 GLY A N 1
ATOM 759 C CA . GLY A 1 97 ? -4.133 7.107 11.405 1.00 98.06 97 GLY A CA 1
ATOM 760 C C . GLY A 1 97 ? -5.060 6.110 12.105 1.00 98.06 97 GLY A C 1
ATOM 761 O O . GLY A 1 97 ? -5.566 6.384 13.197 1.00 98.06 97 GLY A O 1
ATOM 762 N N . TYR A 1 98 ? -5.213 4.901 11.553 1.00 98.25 98 TYR A N 1
ATOM 763 C CA . TYR A 1 98 ? -6.018 3.845 12.169 1.00 98.25 98 TYR A CA 1
ATOM 764 C C . TYR A 1 98 ? -5.556 3.494 13.591 1.00 98.25 98 TYR A C 1
ATOM 766 O O . TYR A 1 98 ? -6.382 3.348 14.501 1.00 98.25 98 TYR A O 1
ATOM 774 N N . LEU A 1 99 ? -4.245 3.379 13.804 1.00 97.31 99 LEU A N 1
ATOM 775 C CA . LEU A 1 99 ? -3.673 3.052 15.106 1.00 97.31 99 LEU A CA 1
ATOM 776 C C . LEU A 1 99 ? -3.876 4.173 16.130 1.00 97.31 99 LEU A C 1
ATOM 778 O O . LEU A 1 99 ? -4.147 3.883 17.297 1.00 97.31 99 LEU A O 1
ATOM 782 N N . ARG A 1 100 ? -3.785 5.437 15.705 1.00 96.00 100 ARG A N 1
ATOM 783 C CA . ARG A 1 100 ? -3.883 6.597 16.604 1.00 96.00 100 ARG A CA 1
ATOM 784 C C . ARG A 1 100 ? -5.314 7.015 16.923 1.00 96.00 100 ARG A C 1
ATOM 786 O O . ARG A 1 100 ? -5.611 7.320 18.074 1.00 96.00 100 ARG A O 1
ATOM 793 N N . THR A 1 101 ? -6.195 7.054 15.929 1.00 96.44 101 THR A N 1
ATOM 794 C CA . THR A 1 101 ? -7.546 7.635 16.067 1.00 96.44 101 THR A CA 1
ATOM 795 C C . THR A 1 101 ? -8.659 6.641 15.738 1.00 96.44 101 THR A C 1
ATOM 797 O O . THR A 1 101 ? -9.834 6.923 15.966 1.00 96.44 101 THR A O 1
ATOM 800 N N . GLY A 1 102 ? -8.313 5.460 15.215 1.00 96.94 102 GLY A N 1
ATOM 801 C CA . GLY A 1 102 ? -9.277 4.523 14.644 1.00 96.94 102 GLY A CA 1
ATOM 802 C C . GLY A 1 102 ? -9.651 4.831 13.194 1.00 96.94 102 GLY A C 1
ATOM 803 O O . GLY A 1 102 ? -10.476 4.106 12.643 1.00 96.94 102 GLY A O 1
ATOM 804 N N . HIS A 1 103 ? -9.070 5.854 12.565 1.00 98.00 103 HIS A N 1
ATOM 805 C CA . HIS A 1 103 ? -9.254 6.145 11.146 1.00 98.00 103 HIS A CA 1
ATOM 806 C C . HIS A 1 103 ? -7.988 6.760 10.545 1.00 98.00 103 HIS A C 1
ATOM 808 O O . HIS A 1 103 ? -7.452 7.730 11.079 1.00 98.00 103 HIS A O 1
ATOM 814 N N . GLY A 1 104 ? -7.526 6.213 9.426 1.00 98.19 104 GLY A N 1
ATOM 815 C CA . GLY A 1 104 ? -6.456 6.799 8.629 1.00 98.19 104 GLY A CA 1
ATOM 816 C C . GLY A 1 104 ? -6.755 6.688 7.145 1.00 98.19 104 GLY A C 1
ATOM 817 O O . GLY A 1 104 ? -7.457 5.766 6.720 1.00 98.19 104 GLY A O 1
ATOM 818 N N . SER A 1 105 ? -6.191 7.615 6.380 1.00 97.94 105 SER A N 1
ATOM 819 C CA . SER A 1 105 ? -6.156 7.558 4.926 1.00 97.94 105 SER A CA 1
ATOM 820 C C . SER A 1 105 ? -4.784 7.972 4.397 1.00 97.94 105 SER A C 1
ATOM 822 O O . SER A 1 105 ? -4.028 8.651 5.094 1.00 97.94 105 SER A O 1
ATOM 824 N N . GLY A 1 106 ? -4.460 7.516 3.191 1.00 97.06 106 GLY A N 1
ATOM 825 C CA . GLY A 1 106 ? -3.261 7.898 2.453 1.00 97.06 106 GLY A CA 1
ATOM 826 C C . GLY A 1 106 ? -3.581 8.061 0.965 1.00 97.06 106 GLY A C 1
ATOM 827 O O . GLY A 1 106 ? -4.207 7.161 0.392 1.00 97.06 106 GLY A O 1
ATOM 828 N N . PRO A 1 107 ? -3.199 9.181 0.329 1.00 95.94 107 PRO A N 1
ATOM 829 C CA . PRO A 1 107 ? -3.470 9.415 -1.085 1.00 95.94 107 PRO A CA 1
ATOM 830 C C . PRO A 1 107 ? -2.507 8.626 -1.973 1.00 95.94 107 PRO A C 1
ATOM 832 O O . PRO A 1 107 ? -1.320 8.508 -1.664 1.00 95.94 107 PRO A O 1
ATOM 835 N N . LEU A 1 108 ? -3.001 8.130 -3.107 1.00 92.69 108 LEU A N 1
ATOM 836 C CA . LEU A 1 108 ? -2.123 7.637 -4.164 1.00 92.69 108 LEU A CA 1
ATOM 837 C C . LEU A 1 108 ? -1.445 8.817 -4.894 1.00 92.69 108 LEU A C 1
ATOM 839 O O . LEU A 1 108 ? -2.082 9.858 -5.068 1.00 92.69 108 LEU A O 1
ATOM 843 N N . PRO A 1 109 ? -0.169 8.698 -5.312 1.00 87.25 109 PRO A N 1
ATOM 844 C CA . PRO A 1 109 ? 0.573 9.818 -5.899 1.00 87.25 109 PRO A CA 1
ATOM 845 C C . PRO A 1 109 ? -0.003 10.354 -7.211 1.00 87.25 109 PRO A C 1
ATOM 847 O O . PRO A 1 109 ? -0.130 11.572 -7.367 1.00 87.25 109 PRO A O 1
ATOM 850 N N . GLU A 1 110 ? -0.340 9.473 -8.157 1.00 86.94 110 GLU A N 1
ATOM 851 C CA . GLU A 1 110 ? -0.808 9.877 -9.488 1.00 86.94 110 GLU A CA 1
ATOM 852 C C . GLU A 1 110 ? -2.333 9.814 -9.647 1.00 86.94 110 GLU A C 1
ATOM 854 O O . GLU A 1 110 ? -2.876 10.259 -10.666 1.00 86.94 110 GLU A O 1
ATOM 859 N N . GLN A 1 111 ? -3.048 9.294 -8.649 1.00 87.00 111 GLN A N 1
ATOM 860 C CA . GLN A 1 111 ? -4.487 9.062 -8.717 1.00 87.00 111 GLN A CA 1
ATOM 861 C C . GLN A 1 111 ? -5.252 9.821 -7.63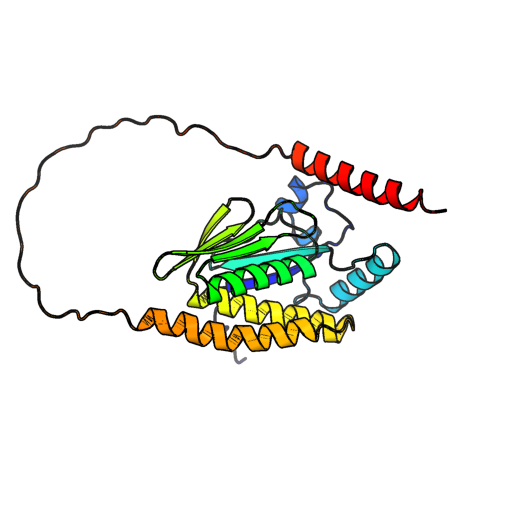0 1.00 87.00 111 GLN A C 1
ATOM 863 O O . GLN A 1 111 ? -4.838 9.841 -6.476 1.00 87.00 111 GLN A O 1
ATOM 868 N N . PRO A 1 112 ? -6.435 10.388 -7.944 1.00 89.69 112 PRO A N 1
ATOM 869 C CA . PRO A 1 112 ? -7.296 11.050 -6.964 1.00 89.69 112 PRO A CA 1
ATOM 870 C C . PRO A 1 112 ? -8.074 10.019 -6.123 1.00 89.69 112 PRO A C 1
ATOM 872 O O . PRO A 1 112 ? -9.297 10.096 -6.000 1.00 89.69 112 PRO A O 1
ATOM 875 N N . VAL A 1 113 ? -7.371 9.010 -5.615 1.00 91.25 113 VAL A N 1
ATOM 876 C CA . VAL A 1 113 ? -7.899 7.885 -4.846 1.00 91.25 113 VAL A CA 1
ATOM 877 C C . VAL A 1 113 ? -7.122 7.799 -3.540 1.00 91.25 113 VAL A C 1
ATOM 879 O O . VAL A 1 113 ? -5.903 7.951 -3.522 1.00 91.25 113 VAL A O 1
ATOM 882 N N . GLU A 1 114 ? -7.831 7.521 -2.451 1.00 94.94 114 GLU A N 1
ATOM 883 C CA . GLU A 1 114 ? -7.226 7.260 -1.148 1.00 94.94 114 GLU A CA 1
ATOM 884 C C . GLU A 1 114 ? -7.362 5.783 -0.777 1.00 94.94 114 GLU A C 1
ATOM 886 O O . GLU A 1 114 ? -8.353 5.114 -1.099 1.00 94.94 114 GLU A O 1
ATOM 891 N N . LEU A 1 115 ? -6.349 5.287 -0.075 1.00 97.69 115 LEU A N 1
ATOM 892 C CA . LEU A 1 115 ? -6.424 4.052 0.686 1.00 97.69 115 LEU A CA 1
ATOM 893 C C . LEU A 1 115 ? -6.855 4.412 2.100 1.00 97.69 115 LEU A C 1
ATOM 895 O O . LEU A 1 115 ? -6.222 5.246 2.741 1.00 97.69 115 LEU A O 1
ATOM 899 N N . GLU A 1 116 ? -7.913 3.786 2.602 1.00 98.44 116 GLU A N 1
ATOM 900 C CA . GLU A 1 116 ? -8.449 4.087 3.929 1.00 98.44 116 GLU A CA 1
ATOM 901 C C . GLU A 1 116 ? -8.488 2.843 4.809 1.00 98.44 116 GLU A C 1
ATOM 903 O O . GLU A 1 116 ? -8.826 1.742 4.361 1.00 98.44 116 GLU A O 1
ATOM 908 N N . LEU A 1 117 ? -8.250 3.043 6.104 1.00 98.50 117 LEU A N 1
ATOM 909 C CA . LEU A 1 117 ? -8.483 2.044 7.134 1.00 98.50 117 LEU A CA 1
ATOM 910 C C . LEU A 1 117 ? -9.291 2.664 8.278 1.00 98.50 117 LEU A C 1
ATOM 912 O O . LEU A 1 117 ? -8.901 3.662 8.883 1.00 98.50 117 LEU A O 1
ATOM 916 N N . GLN A 1 118 ? -10.442 2.072 8.589 1.00 98.50 118 GLN A N 1
ATOM 917 C CA . GLN A 1 118 ? -11.381 2.591 9.583 1.00 98.50 118 GLN A CA 1
ATOM 918 C C . GLN A 1 118 ? -11.799 1.507 10.577 1.00 98.50 118 GLN A C 1
ATOM 920 O O . GLN A 1 118 ? -12.164 0.398 10.196 1.00 98.50 118 GLN A O 1
ATOM 925 N N . ARG A 1 119 ? -11.821 1.833 11.867 1.00 97.31 119 ARG A N 1
ATOM 926 C CA . ARG A 1 119 ? -12.279 0.943 12.936 1.00 97.31 119 ARG A CA 1
ATOM 927 C C . ARG A 1 119 ? -13.778 0.685 12.833 1.00 97.31 119 ARG A C 1
ATOM 929 O O . ARG A 1 119 ? -14.583 1.609 12.759 1.00 97.31 119 ARG A O 1
ATOM 936 N N . LEU A 1 120 ? -14.145 -0.590 12.899 1.00 95.50 120 LEU A N 1
ATOM 937 C CA . LEU A 1 120 ? -15.521 -1.071 12.903 1.00 95.50 120 LEU A CA 1
ATOM 938 C C . LEU A 1 120 ? -15.689 -2.093 14.037 1.00 95.50 120 LEU A C 1
ATOM 940 O O . LEU A 1 120 ? -15.641 -3.307 13.837 1.00 95.50 120 LEU A O 1
ATOM 944 N N . GLY A 1 121 ? -15.846 -1.590 15.264 1.00 91.81 121 GLY A N 1
ATOM 945 C CA . GLY A 1 121 ? -15.875 -2.427 16.463 1.00 91.81 121 GLY A CA 1
ATOM 946 C C . GLY A 1 121 ? -14.544 -3.157 16.668 1.00 91.81 121 GLY A C 1
ATOM 947 O O . GLY A 1 121 ? -13.524 -2.516 16.914 1.00 91.81 121 GLY A O 1
ATOM 948 N N . ARG A 1 122 ? -14.568 -4.494 16.575 1.00 91.38 122 ARG A N 1
ATOM 949 C CA . ARG A 1 122 ? -13.371 -5.358 16.653 1.00 91.38 122 ARG A CA 1
ATOM 950 C C . ARG A 1 122 ? -12.712 -5.617 15.295 1.00 91.38 122 ARG A C 1
ATOM 952 O O . ARG A 1 122 ? -11.635 -6.194 15.259 1.00 91.38 122 ARG A O 1
ATOM 959 N N . SER A 1 123 ? -13.364 -5.227 14.207 1.00 96.06 123 SER A N 1
ATOM 960 C CA . SER A 1 123 ? -12.849 -5.356 12.847 1.00 96.06 123 SER A CA 1
ATOM 961 C C . SER A 1 123 ? -12.394 -3.994 12.327 1.00 96.06 123 SER A C 1
ATOM 963 O O . SER A 1 123 ? -12.581 -2.961 12.978 1.00 96.06 123 SER A O 1
ATOM 965 N N . ALA A 1 124 ? -11.835 -3.983 11.124 1.00 97.50 124 ALA A N 1
ATOM 966 C CA . ALA A 1 124 ? -11.588 -2.770 10.369 1.00 97.50 124 ALA A CA 1
ATOM 967 C C . ALA A 1 124 ? -12.283 -2.843 9.007 1.00 97.50 124 ALA A C 1
ATOM 969 O O . ALA A 1 124 ? -12.556 -3.921 8.481 1.00 97.50 124 ALA A O 1
ATOM 970 N N . ARG A 1 125 ? -12.590 -1.682 8.443 1.00 98.31 125 ARG A N 1
ATOM 971 C CA . ARG A 1 125 ? -12.970 -1.509 7.048 1.00 98.31 125 ARG A CA 1
ATOM 972 C C . ARG A 1 125 ? -11.754 -0.978 6.305 1.00 98.31 125 ARG A C 1
ATOM 974 O O . ARG A 1 125 ? -11.255 0.081 6.673 1.00 98.31 125 ARG A O 1
ATOM 981 N N . PHE A 1 126 ? -11.319 -1.705 5.288 1.00 98.38 126 PHE A N 1
ATOM 982 C CA . PHE A 1 126 ? -10.355 -1.232 4.304 1.00 98.38 126 PHE A CA 1
ATOM 983 C C . PHE A 1 126 ? -11.120 -0.696 3.091 1.00 98.38 126 PHE A C 1
ATOM 985 O O . PHE A 1 126 ? -12.035 -1.379 2.614 1.00 98.38 126 PHE A O 1
ATOM 992 N N . THR A 1 127 ? -10.768 0.494 2.611 1.00 98.00 127 THR A N 1
ATOM 993 C CA . THR A 1 127 ? -11.344 1.088 1.397 1.00 98.00 127 THR A CA 1
ATOM 994 C C . THR A 1 127 ? -10.239 1.383 0.388 1.00 98.00 127 THR A C 1
ATOM 996 O O . THR A 1 127 ? -9.237 1.991 0.748 1.00 98.00 127 THR A O 1
ATOM 999 N N . ALA A 1 128 ? -10.448 1.007 -0.873 1.00 96.00 128 ALA A N 1
ATOM 1000 C CA . ALA A 1 128 ? -9.640 1.456 -2.005 1.00 96.00 128 ALA A CA 1
ATOM 1001 C C . ALA A 1 128 ? -10.561 1.725 -3.198 1.00 96.00 128 ALA A C 1
ATOM 1003 O O . ALA A 1 128 ? -11.388 0.881 -3.540 1.00 96.00 128 ALA A O 1
ATOM 1004 N N . ASN A 1 129 ? -10.460 2.911 -3.806 1.00 92.19 129 ASN A N 1
ATOM 1005 C CA . ASN A 1 129 ? -11.305 3.325 -4.939 1.00 92.19 129 ASN A CA 1
ATOM 1006 C C . ASN A 1 129 ? -12.814 3.088 -4.704 1.00 92.19 129 ASN A C 1
ATOM 1008 O O . ASN A 1 129 ? -13.535 2.555 -5.543 1.00 92.19 129 ASN A O 1
ATOM 1012 N N . GLY A 1 130 ? -13.289 3.398 -3.493 1.00 89.56 130 GLY A N 1
ATOM 1013 C CA . GLY A 1 130 ? -14.684 3.194 -3.087 1.00 89.56 130 GLY A CA 1
ATOM 1014 C C . GLY A 1 130 ? -15.095 1.738 -2.809 1.00 89.56 130 GLY A C 1
ATOM 1015 O O . GLY A 1 130 ? -16.158 1.522 -2.217 1.00 89.56 130 GLY A O 1
ATOM 1016 N N . ILE A 1 131 ? -14.264 0.749 -3.152 1.00 94.12 131 ILE A N 1
ATOM 1017 C CA . ILE A 1 131 ? -14.472 -0.663 -2.816 1.00 94.12 131 ILE A CA 1
ATOM 1018 C C . ILE A 1 131 ? -14.109 -0.873 -1.350 1.00 94.12 131 ILE A C 1
ATOM 1020 O O . ILE A 1 131 ? -13.060 -0.432 -0.891 1.00 94.12 131 ILE A O 1
ATOM 1024 N N . ARG A 1 132 ? -15.000 -1.532 -0.601 1.00 96.38 132 ARG A N 1
ATOM 1025 C CA . ARG A 1 132 ? -14.899 -1.677 0.856 1.00 96.38 132 ARG A CA 1
ATOM 1026 C C . ARG A 1 132 ? -14.872 -3.142 1.259 1.00 96.38 132 ARG A C 1
ATOM 1028 O O . ARG A 1 132 ? -15.795 -3.890 0.941 1.00 96.38 132 ARG A O 1
ATOM 1035 N N . HIS A 1 133 ? -13.886 -3.510 2.066 1.00 97.38 133 HIS A N 1
ATOM 1036 C CA . HIS A 1 133 ? -13.757 -4.843 2.648 1.00 97.38 133 HIS A CA 1
ATOM 1037 C C . HIS A 1 133 ? -13.703 -4.769 4.171 1.00 97.38 133 HIS A C 1
ATOM 1039 O O . HIS A 1 133 ? -13.047 -3.899 4.738 1.00 97.38 133 HIS A O 1
ATOM 1045 N N . VAL A 1 134 ? -14.389 -5.694 4.847 1.00 97.25 134 VAL A N 1
ATOM 1046 C CA . VAL A 1 134 ? -14.230 -5.888 6.294 1.00 97.25 134 VAL A CA 1
ATOM 1047 C C . VAL A 1 134 ? -13.084 -6.864 6.515 1.00 97.25 134 VAL A C 1
ATOM 1049 O O . VAL A 1 134 ? -13.085 -7.959 5.954 1.00 97.25 134 VAL A O 1
ATOM 1052 N N . VAL A 1 135 ? -12.115 -6.459 7.326 1.00 97.12 135 VAL A N 1
ATOM 1053 C CA . VAL A 1 135 ? -10.879 -7.197 7.575 1.00 97.12 135 VAL A CA 1
ATOM 1054 C C . VAL A 1 135 ? -10.602 -7.319 9.071 1.00 97.12 135 VAL A C 1
ATOM 1056 O O . VAL A 1 135 ? -11.085 -6.518 9.879 1.00 97.12 135 VAL A O 1
ATOM 1059 N N . ASP A 1 136 ? -9.815 -8.326 9.443 1.00 96.19 136 ASP A N 1
ATOM 1060 C CA . ASP A 1 136 ? -9.263 -8.438 10.790 1.00 96.19 136 ASP A CA 1
ATOM 1061 C C . ASP A 1 136 ? -8.029 -7.527 10.928 1.00 96.19 136 ASP A C 1
ATOM 1063 O O . ASP A 1 136 ? -7.013 -7.777 10.265 1.00 96.19 136 ASP A O 1
ATOM 1067 N N . PRO A 1 137 ? -8.080 -6.468 11.758 1.00 96.31 137 PRO A N 1
ATOM 1068 C CA . PRO A 1 137 ? -6.942 -5.578 11.939 1.00 96.31 137 PRO A CA 1
ATOM 1069 C C . PRO A 1 137 ? -5.736 -6.278 12.577 1.00 96.31 137 PRO A C 1
ATOM 1071 O O . PRO A 1 137 ? -4.611 -5.857 12.307 1.00 96.31 137 PRO A O 1
ATOM 1074 N N . ASP A 1 138 ? -5.944 -7.360 13.339 1.00 94.75 138 ASP A N 1
ATOM 1075 C CA . ASP A 1 138 ? -4.865 -8.142 13.956 1.00 94.75 138 ASP A CA 1
ATOM 1076 C C . ASP A 1 138 ? -4.034 -8.892 12.901 1.00 94.75 138 ASP A C 1
ATOM 1078 O O . ASP A 1 138 ? -2.871 -9.224 13.130 1.00 94.75 138 ASP A O 1
ATOM 1082 N N . ALA A 1 139 ? -4.609 -9.123 11.718 1.00 94.62 139 ALA A N 1
ATOM 1083 C CA . ALA A 1 139 ? -3.929 -9.720 10.576 1.00 94.62 139 ALA A CA 1
ATOM 1084 C C . ALA A 1 139 ? -3.413 -8.673 9.580 1.00 94.62 139 ALA A C 1
ATOM 1086 O O . ALA A 1 139 ? -2.280 -8.774 9.105 1.00 94.62 139 ALA A O 1
ATOM 1087 N N . VAL A 1 140 ? -4.245 -7.685 9.235 1.00 96.56 140 VAL A N 1
ATOM 1088 C CA . VAL A 1 140 ? -3.940 -6.733 8.158 1.00 96.56 140 VAL A CA 1
ATOM 1089 C C . VAL A 1 140 ? -2.864 -5.736 8.565 1.00 96.56 140 VAL A C 1
ATOM 1091 O O . VAL A 1 140 ? -1.938 -5.521 7.790 1.00 96.56 140 VAL A O 1
ATOM 1094 N N . VAL A 1 141 ? -2.932 -5.157 9.769 1.00 97.38 141 VAL A N 1
ATOM 1095 C CA . VAL A 1 141 ? -1.965 -4.125 10.175 1.00 97.38 141 VAL A CA 1
ATOM 1096 C C . VAL A 1 141 ? -0.542 -4.689 10.266 1.00 97.38 141 VAL A C 1
ATOM 1098 O O . VAL A 1 141 ? 0.336 -4.145 9.596 1.00 97.38 141 VAL A O 1
ATOM 1101 N N . PRO A 1 142 ? -0.276 -5.797 10.991 1.00 96.00 142 PRO A N 1
ATOM 1102 C CA . PRO A 1 142 ? 1.073 -6.361 11.030 1.00 96.00 142 PRO A CA 1
ATOM 1103 C C . PRO A 1 142 ? 1.551 -6.842 9.658 1.00 96.00 142 PRO A C 1
ATOM 1105 O O . PRO A 1 142 ? 2.735 -6.742 9.352 1.00 96.00 142 PRO A O 1
ATOM 1108 N N . GLY A 1 143 ? 0.636 -7.343 8.821 1.00 95.75 143 GLY A N 1
ATOM 1109 C CA . GLY A 1 143 ? 0.960 -7.749 7.459 1.00 95.75 143 GLY A CA 1
ATOM 1110 C C . GLY A 1 143 ? 1.418 -6.574 6.591 1.00 95.75 143 GLY A C 1
ATOM 1111 O O . GLY A 1 143 ? 2.444 -6.689 5.932 1.00 95.75 143 GLY A O 1
ATOM 1112 N N . ILE A 1 144 ? 0.715 -5.436 6.626 1.00 97.75 144 ILE A N 1
ATOM 1113 C CA . ILE A 1 144 ? 1.122 -4.228 5.890 1.00 97.75 144 ILE A CA 1
ATOM 1114 C C . ILE A 1 144 ? 2.499 -3.756 6.365 1.00 97.75 144 ILE A C 1
ATOM 1116 O O . ILE A 1 144 ? 3.367 -3.516 5.533 1.00 97.75 144 ILE A O 1
ATOM 1120 N N . LEU A 1 145 ? 2.721 -3.666 7.681 1.00 97.88 145 LEU A N 1
ATOM 1121 C CA . LEU A 1 145 ? 3.999 -3.206 8.237 1.00 97.88 145 LEU A CA 1
ATOM 1122 C C . LEU A 1 145 ? 5.165 -4.120 7.834 1.00 97.88 145 LEU A C 1
ATOM 1124 O O . LEU A 1 145 ? 6.205 -3.635 7.394 1.00 97.88 145 LEU A O 1
ATOM 1128 N N . ALA A 1 146 ? 4.977 -5.440 7.926 1.00 95.75 146 ALA A N 1
ATOM 1129 C CA . ALA A 1 146 ? 6.010 -6.408 7.572 1.00 95.75 146 ALA A CA 1
ATOM 1130 C C . ALA A 1 146 ? 6.368 -6.370 6.077 1.00 95.75 146 ALA A C 1
ATOM 1132 O O . ALA A 1 146 ? 7.541 -6.471 5.717 1.00 95.75 146 ALA A O 1
ATOM 1133 N N . GLU A 1 147 ? 5.372 -6.235 5.200 1.00 96.69 147 GLU A N 1
ATOM 1134 C CA . GLU A 1 147 ? 5.611 -6.206 3.754 1.00 96.69 147 GLU A CA 1
ATOM 1135 C C . GLU A 1 147 ? 6.136 -4.844 3.280 1.00 96.69 147 GLU A C 1
ATOM 1137 O O . GLU A 1 147 ? 7.017 -4.806 2.422 1.00 96.69 147 GLU A O 1
ATOM 1142 N N . ALA A 1 148 ? 5.716 -3.742 3.912 1.00 97.62 148 ALA A N 1
ATOM 1143 C CA . ALA A 1 148 ? 6.335 -2.434 3.712 1.00 97.62 148 ALA A CA 1
ATOM 1144 C C . ALA A 1 148 ? 7.820 -2.477 4.096 1.00 97.62 148 ALA A C 1
ATOM 1146 O O . ALA A 1 148 ? 8.670 -2.095 3.294 1.00 97.62 148 ALA A O 1
ATOM 1147 N N . HIS A 1 149 ? 8.157 -3.013 5.277 1.00 97.06 149 HIS A N 1
ATOM 1148 C CA . HIS A 1 149 ? 9.554 -3.185 5.681 1.00 97.06 149 HIS A CA 1
ATOM 1149 C C . HIS A 1 149 ? 10.341 -3.973 4.631 1.00 97.06 149 HIS A C 1
ATOM 1151 O O . HIS A 1 149 ? 11.442 -3.569 4.263 1.00 97.06 149 HIS A O 1
ATOM 1157 N N . ARG A 1 150 ? 9.788 -5.078 4.119 1.00 96.00 150 ARG A N 1
ATOM 1158 C CA . ARG A 1 150 ? 10.456 -5.879 3.088 1.00 96.00 150 ARG A CA 1
ATOM 1159 C C . ARG A 1 150 ? 10.713 -5.081 1.809 1.00 96.00 150 ARG A C 1
ATOM 1161 O O . ARG A 1 150 ? 11.830 -5.118 1.296 1.00 96.00 150 ARG A O 1
ATOM 1168 N N . TYR A 1 151 ? 9.708 -4.357 1.319 1.00 97.19 151 TYR A N 1
ATOM 1169 C CA . TYR A 1 151 ? 9.845 -3.506 0.139 1.00 97.19 151 TYR A CA 1
ATOM 1170 C C . TYR A 1 151 ? 10.942 -2.451 0.333 1.00 97.19 151 TYR A C 1
ATOM 1172 O O . TYR A 1 151 ? 11.861 -2.356 -0.480 1.00 97.19 151 TYR A O 1
ATOM 1180 N N . PHE A 1 152 ? 10.902 -1.701 1.437 1.00 97.00 152 PHE A N 1
ATOM 1181 C CA . PHE A 1 152 ? 11.887 -0.649 1.695 1.00 97.00 152 PHE A CA 1
ATOM 1182 C C . PHE A 1 152 ? 13.293 -1.202 1.961 1.00 97.00 152 PHE A C 1
ATOM 1184 O O . PHE A 1 152 ? 14.267 -0.544 1.601 1.00 97.00 152 PHE A O 1
ATOM 1191 N N . SER A 1 153 ? 13.426 -2.417 2.508 1.00 96.06 153 SER A N 1
ATOM 1192 C CA . SER A 1 153 ? 14.711 -3.130 2.556 1.00 96.06 153 SER A CA 1
ATOM 1193 C C . SER A 1 153 ? 15.243 -3.422 1.157 1.00 96.06 153 SER A C 1
ATOM 1195 O O . SER A 1 153 ? 16.396 -3.115 0.885 1.00 96.06 153 SER A O 1
ATOM 1197 N N . TRP A 1 154 ? 14.412 -3.927 0.239 1.00 96.38 154 TRP A N 1
ATOM 1198 C CA . TRP A 1 154 ? 14.835 -4.139 -1.149 1.00 96.38 154 TRP A CA 1
ATOM 1199 C C . TRP A 1 154 ? 15.279 -2.833 -1.826 1.00 96.38 154 TRP A C 1
ATOM 1201 O O . TRP A 1 154 ? 16.340 -2.801 -2.450 1.00 96.38 154 TRP A O 1
ATOM 1211 N N . VAL A 1 155 ? 14.525 -1.740 -1.653 1.00 95.19 155 VAL A N 1
ATOM 1212 C CA . VAL A 1 155 ? 14.903 -0.419 -2.188 1.00 95.19 155 VAL A CA 1
ATOM 1213 C C . VAL A 1 155 ? 16.247 0.039 -1.612 1.00 95.19 155 VAL A C 1
ATOM 1215 O O . VAL A 1 155 ? 17.139 0.444 -2.356 1.00 95.19 155 VAL A O 1
ATOM 1218 N N . ASN A 1 156 ? 16.430 -0.059 -0.296 1.00 94.75 156 ASN A N 1
ATOM 1219 C CA . ASN A 1 156 ? 17.671 0.344 0.358 1.00 94.75 156 ASN A CA 1
ATOM 1220 C C . ASN A 1 156 ? 18.871 -0.501 -0.099 1.00 94.75 156 ASN A C 1
ATOM 1222 O O . ASN A 1 156 ? 19.924 0.045 -0.419 1.00 94.75 156 ASN A O 1
ATOM 1226 N N . ASP A 1 157 ? 18.707 -1.820 -0.146 1.00 94.75 157 ASP A N 1
ATOM 1227 C CA . ASP A 1 157 ? 19.815 -2.757 -0.328 1.00 94.75 157 ASP A CA 1
ATOM 1228 C C . ASP A 1 157 ? 20.200 -2.938 -1.801 1.00 94.75 157 ASP A C 1
ATOM 1230 O O . ASP A 1 157 ? 21.373 -3.156 -2.106 1.00 94.75 157 ASP A O 1
ATOM 1234 N N . ILE A 1 158 ? 19.228 -2.858 -2.718 1.00 93.00 158 ILE A N 1
ATOM 1235 C CA . ILE A 1 158 ? 19.439 -3.120 -4.151 1.00 93.00 158 ILE A CA 1
ATOM 1236 C C . ILE A 1 158 ? 19.462 -1.832 -4.969 1.00 93.00 158 ILE A C 1
ATOM 1238 O O . ILE A 1 158 ? 20.315 -1.683 -5.845 1.00 93.00 158 ILE A O 1
ATOM 1242 N N . ILE A 1 159 ? 18.553 -0.896 -4.695 1.00 91.81 159 ILE A N 1
ATOM 1243 C CA . ILE A 1 159 ? 18.498 0.373 -5.434 1.00 91.81 159 ILE A CA 1
ATOM 1244 C C . ILE A 1 159 ? 19.478 1.397 -4.842 1.00 91.81 159 ILE A C 1
ATOM 1246 O O . ILE A 1 159 ? 19.990 2.251 -5.568 1.00 91.81 159 ILE A O 1
ATOM 1250 N N . GLY A 1 160 ? 19.791 1.293 -3.546 1.00 88.44 160 GLY A N 1
ATOM 1251 C CA . GLY A 1 160 ? 20.710 2.205 -2.859 1.00 88.44 160 GLY A CA 1
ATOM 1252 C C . GLY A 1 160 ? 20.086 3.562 -2.525 1.00 88.44 160 GLY A C 1
ATOM 1253 O O . GLY A 1 160 ? 20.800 4.529 -2.257 1.00 88.44 160 GLY A O 1
ATOM 1254 N N . GLU A 1 161 ? 18.756 3.661 -2.557 1.00 81.56 161 GLU A N 1
ATOM 1255 C CA . GLU A 1 161 ? 18.034 4.853 -2.116 1.00 81.56 161 GLU A CA 1
ATOM 1256 C C . GLU A 1 161 ? 17.849 4.780 -0.597 1.00 81.56 161 GLU A C 1
ATOM 1258 O O . GLU A 1 161 ? 17.213 3.863 -0.086 1.00 81.56 161 GLU A O 1
ATOM 1263 N N . GLY A 1 162 ? 18.440 5.722 0.144 1.00 79.06 162 GLY A N 1
ATOM 1264 C CA . GLY A 1 162 ? 18.411 5.711 1.607 1.00 79.06 162 GLY A CA 1
ATOM 1265 C C . GLY A 1 162 ? 17.004 5.940 2.163 1.00 79.06 162 GLY A C 1
ATOM 1266 O O . GLY A 1 162 ? 16.489 7.054 2.109 1.00 79.06 162 GLY A O 1
ATOM 1267 N N . GLN A 1 163 ? 16.411 4.907 2.767 1.00 87.81 163 GLN A N 1
ATOM 1268 C CA . GLN A 1 163 ? 15.042 4.928 3.314 1.00 87.81 163 GLN A CA 1
ATOM 1269 C C . GLN A 1 163 ? 15.002 5.114 4.844 1.00 87.81 163 GLN A C 1
ATOM 1271 O O . GLN A 1 163 ? 14.090 4.645 5.524 1.00 87.81 163 GLN A O 1
ATOM 1276 N N . HIS A 1 164 ? 15.996 5.801 5.423 1.00 88.31 164 HIS A N 1
ATOM 1277 C CA . HIS A 1 164 ? 16.166 5.909 6.882 1.00 88.31 164 HIS A CA 1
ATOM 1278 C C . HIS A 1 164 ? 14.925 6.435 7.617 1.00 88.31 164 HIS A C 1
ATOM 1280 O O . HIS A 1 164 ? 14.587 5.933 8.687 1.00 88.31 164 HIS A O 1
ATOM 1286 N N . GLN A 1 165 ? 14.233 7.422 7.039 1.00 92.00 165 GLN A N 1
ATOM 1287 C CA . GLN A 1 165 ? 13.018 7.989 7.635 1.00 92.00 165 GLN A CA 1
ATOM 1288 C C . GLN A 1 165 ? 11.878 6.965 7.678 1.00 92.00 165 GLN A C 1
ATOM 1290 O O . GLN A 1 165 ? 11.144 6.899 8.661 1.00 92.00 165 GLN A O 1
ATOM 1295 N N . VAL A 1 166 ? 11.762 6.126 6.647 1.00 94.75 166 VAL A N 1
ATOM 1296 C CA . VAL A 1 166 ? 10.729 5.090 6.579 1.00 94.75 166 VAL A CA 1
ATOM 1297 C C . VAL A 1 166 ? 11.007 3.974 7.583 1.00 94.75 166 VAL A C 1
ATOM 1299 O O . VAL A 1 166 ? 10.090 3.541 8.274 1.00 94.75 166 VAL A O 1
ATOM 1302 N N . PHE A 1 167 ? 12.264 3.552 7.744 1.00 95.69 167 PHE A N 1
ATOM 1303 C CA . PHE A 1 167 ? 12.613 2.562 8.769 1.00 95.69 167 PHE A CA 1
ATOM 1304 C C . PHE A 1 167 ? 12.375 3.077 10.191 1.00 95.69 167 PHE A C 1
ATOM 1306 O O . PHE A 1 167 ? 11.863 2.332 11.024 1.00 95.69 167 PHE A O 1
ATOM 1313 N N . ALA A 1 168 ? 12.682 4.350 10.466 1.00 95.81 168 ALA A N 1
ATOM 1314 C CA . ALA A 1 168 ? 12.347 4.969 11.747 1.00 95.81 168 ALA A CA 1
ATOM 1315 C C . ALA A 1 168 ? 10.828 4.956 11.986 1.00 95.81 168 ALA A C 1
ATOM 1317 O O . ALA A 1 168 ? 10.372 4.521 13.042 1.00 95.81 168 ALA A O 1
ATOM 1318 N N . ARG A 1 169 ? 10.042 5.328 10.967 1.00 96.94 169 ARG A N 1
ATOM 1319 C CA . ARG A 1 169 ? 8.576 5.283 11.015 1.00 96.94 169 ARG A CA 1
ATOM 1320 C C . ARG A 1 169 ? 8.042 3.871 11.281 1.00 96.94 169 ARG A C 1
ATOM 1322 O O . ARG A 1 169 ? 7.179 3.698 12.136 1.00 96.94 169 ARG A O 1
ATOM 1329 N N . LEU A 1 170 ? 8.553 2.852 10.591 1.00 96.25 170 LEU A N 1
ATOM 1330 C CA . LEU A 1 170 ? 8.157 1.454 10.804 1.00 96.25 170 LEU A CA 1
ATOM 1331 C C . LEU A 1 170 ? 8.455 0.993 12.240 1.00 96.25 170 LEU A C 1
ATOM 1333 O O . LEU A 1 170 ? 7.581 0.416 12.886 1.00 96.25 170 LEU A O 1
ATOM 1337 N N . ALA A 1 171 ? 9.637 1.327 12.768 1.00 95.69 171 ALA A N 1
ATOM 1338 C CA . ALA A 1 171 ? 10.032 0.996 14.137 1.00 95.69 171 ALA A CA 1
ATOM 1339 C C . ALA A 1 171 ? 9.141 1.658 15.209 1.00 95.69 171 ALA A C 1
ATOM 1341 O O . ALA A 1 171 ? 8.997 1.119 16.307 1.00 95.69 171 ALA A O 1
ATOM 1342 N N . GLU A 1 172 ? 8.521 2.802 14.907 1.00 96.56 172 GLU A N 1
ATOM 1343 C CA . GLU A 1 172 ? 7.525 3.445 15.776 1.00 96.56 172 GLU A CA 1
ATOM 1344 C C . GLU A 1 172 ? 6.135 2.796 15.666 1.00 96.56 172 GLU A C 1
ATOM 1346 O O . GLU A 1 172 ? 5.427 2.651 16.669 1.00 96.56 172 GLU A O 1
ATOM 1351 N N . LEU A 1 173 ? 5.728 2.392 14.458 1.00 95.88 173 LEU A N 1
ATOM 1352 C CA . LEU A 1 173 ? 4.398 1.834 14.200 1.00 95.88 173 LEU A CA 1
ATOM 1353 C C . LEU A 1 173 ? 4.232 0.405 14.726 1.00 95.88 173 LEU A C 1
ATOM 1355 O O . LEU A 1 173 ? 3.150 0.062 15.202 1.00 95.88 173 LEU A O 1
ATOM 1359 N N . GLU A 1 174 ? 5.274 -0.423 14.686 1.00 94.50 174 GLU A N 1
ATOM 1360 C CA . GLU A 1 174 ? 5.233 -1.805 15.182 1.00 94.50 174 GLU A CA 1
ATOM 1361 C C . GLU A 1 174 ? 4.802 -1.933 16.660 1.00 94.50 174 GLU A C 1
ATOM 1363 O O . GLU A 1 174 ? 3.826 -2.643 16.942 1.00 94.50 174 GLU A O 1
ATOM 1368 N N . PRO A 1 175 ? 5.443 -1.250 17.633 1.00 94.44 175 PRO A N 1
ATOM 1369 C CA . PRO A 1 175 ? 5.014 -1.317 19.028 1.00 94.44 175 PRO A CA 1
ATOM 1370 C C . PRO A 1 175 ? 3.643 -0.665 19.244 1.00 94.44 175 PRO A C 1
ATOM 1372 O O . PRO A 1 175 ? 2.859 -1.146 20.069 1.00 94.44 175 PRO A O 1
ATOM 1375 N N . LEU A 1 176 ? 3.314 0.391 18.490 1.00 93.31 176 LEU A N 1
ATOM 1376 C CA . LEU A 1 176 ? 1.994 1.017 18.543 1.00 93.31 176 LEU A CA 1
ATOM 1377 C C . LEU A 1 176 ? 0.898 0.040 18.093 1.00 93.31 176 LEU A C 1
ATOM 1379 O O . LEU A 1 176 ? -0.140 -0.058 18.751 1.00 93.31 176 LEU A O 1
ATOM 1383 N N . ALA A 1 177 ? 1.145 -0.724 17.026 1.00 93.94 177 ALA A N 1
ATOM 1384 C CA . ALA A 1 177 ? 0.247 -1.768 16.552 1.00 93.94 177 ALA A CA 1
ATOM 1385 C C . ALA A 1 177 ? 0.046 -2.850 17.615 1.00 93.94 177 ALA A C 1
ATOM 1387 O O . ALA A 1 177 ? -1.094 -3.169 17.954 1.00 93.94 177 ALA A O 1
ATOM 1388 N N . ALA A 1 178 ? 1.128 -3.353 18.214 1.00 91.19 178 ALA A N 1
ATOM 1389 C CA . ALA A 1 178 ? 1.040 -4.358 19.270 1.00 91.19 178 ALA A CA 1
ATOM 1390 C C . ALA A 1 178 ? 0.169 -3.890 20.455 1.00 91.19 178 ALA A C 1
ATOM 1392 O O . ALA A 1 178 ? -0.674 -4.647 20.944 1.00 91.19 178 ALA A O 1
ATOM 1393 N N . LEU A 1 179 ? 0.316 -2.632 20.889 1.00 90.25 179 LEU A N 1
ATOM 1394 C CA . LEU A 1 179 ? -0.472 -2.055 21.984 1.00 90.25 179 LEU A CA 1
ATOM 1395 C C . LEU A 1 179 ? -1.943 -1.829 21.603 1.00 90.25 179 LEU A C 1
ATOM 1397 O O . LEU A 1 179 ? -2.843 -2.232 22.347 1.00 90.25 179 LEU A O 1
ATOM 1401 N N . ALA A 1 180 ? -2.195 -1.199 20.453 1.00 88.62 180 ALA A N 1
ATOM 1402 C CA . ALA A 1 180 ? -3.540 -0.844 19.999 1.00 88.62 180 ALA A CA 1
ATOM 1403 C C . ALA A 1 180 ? -4.413 -2.080 19.728 1.00 88.62 180 ALA A C 1
ATOM 1405 O O . ALA A 1 180 ? -5.629 -2.045 19.941 1.00 88.62 180 ALA A O 1
ATOM 1406 N N . LEU A 1 181 ? -3.795 -3.172 19.276 1.00 87.00 181 LEU A N 1
ATOM 1407 C CA . LEU A 1 181 ? -4.475 -4.416 18.924 1.00 87.00 181 LEU A CA 1
ATOM 1408 C C . LEU A 1 181 ? -4.649 -5.342 20.143 1.00 87.00 181 LEU A C 1
ATOM 1410 O O . LEU A 1 181 ? -5.712 -5.943 20.317 1.00 87.00 181 LEU A O 1
ATOM 1414 N N . ALA A 1 182 ? -3.703 -5.356 21.094 1.00 82.50 182 ALA A N 1
ATOM 1415 C CA . ALA A 1 182 ? -3.845 -6.104 22.352 1.00 82.50 182 ALA A CA 1
ATOM 1416 C C . ALA A 1 182 ? -5.036 -5.637 23.219 1.00 82.50 182 ALA A C 1
ATOM 1418 O O . ALA A 1 182 ? -5.617 -6.430 23.973 1.00 82.50 182 ALA A O 1
ATOM 1419 N N . GLY A 1 183 ? -5.432 -4.363 23.106 1.00 63.41 183 GLY A N 1
ATOM 1420 C CA . GLY A 1 183 ? -6.603 -3.798 23.786 1.00 63.41 183 GLY A CA 1
ATOM 1421 C C . GLY A 1 183 ? -7.944 -4.397 23.336 1.00 63.41 183 GLY A C 1
ATOM 1422 O O . GLY A 1 183 ? -8.868 -4.501 24.145 1.00 63.41 183 GLY A O 1
ATOM 1423 N N . SER A 1 184 ? -8.042 -4.884 22.094 1.00 57.44 184 SER A N 1
ATOM 1424 C CA . SER A 1 184 ? -9.273 -5.466 21.530 1.00 57.44 184 SER A CA 1
ATOM 1425 C C . SER A 1 184 ? -9.649 -6.824 22.142 1.00 57.44 184 SER A C 1
ATOM 1427 O O . SER A 1 184 ? -10.803 -7.256 22.059 1.00 57.44 184 SER A O 1
ATOM 1429 N N . VAL A 1 185 ? -8.708 -7.513 22.799 1.00 51.53 185 VAL A N 1
ATOM 1430 C CA . VAL A 1 185 ? -8.930 -8.851 23.375 1.00 51.53 185 VAL A CA 1
ATOM 1431 C C . VAL A 1 185 ? -9.590 -8.794 24.763 1.00 51.53 185 VAL A C 1
ATOM 1433 O O . VAL A 1 185 ? -10.296 -9.733 25.136 1.00 51.53 185 VAL A O 1
ATOM 1436 N N . ARG A 1 186 ? -9.442 -7.696 25.523 1.00 47.81 186 ARG A N 1
ATOM 1437 C CA . ARG A 1 186 ? -9.850 -7.640 26.946 1.00 47.81 186 ARG A CA 1
ATOM 1438 C C . ARG A 1 186 ? -11.322 -7.293 27.212 1.00 47.81 186 ARG A C 1
ATOM 1440 O O . ARG A 1 186 ? -11.764 -7.423 28.348 1.00 47.81 186 ARG A O 1
ATOM 1447 N N . SER A 1 187 ? -12.125 -6.963 26.200 1.00 41.75 187 SER A N 1
ATOM 1448 C CA . SER A 1 187 ? -13.586 -6.803 26.342 1.00 41.75 187 SER A CA 1
ATOM 1449 C C . SER A 1 187 ? -14.333 -8.129 26.142 1.00 41.75 187 SER A C 1
ATOM 1451 O O . SER A 1 187 ? -15.153 -8.264 25.234 1.00 41.75 187 SER A O 1
ATOM 1453 N N . ARG A 1 188 ? -14.051 -9.130 26.983 1.00 40.75 188 ARG A N 1
ATOM 1454 C CA . ARG A 1 188 ? -14.883 -10.338 27.122 1.00 40.75 188 ARG A CA 1
ATOM 1455 C C . ARG A 1 188 ? -15.615 -10.254 28.473 1.00 40.75 188 ARG A C 1
ATOM 1457 O O . ARG A 1 188 ? -15.082 -10.741 29.468 1.00 40.75 188 ARG A O 1
ATOM 1464 N N . PRO A 1 189 ? -16.784 -9.591 28.565 1.00 40.78 189 PRO A N 1
ATOM 1465 C CA . PRO A 1 189 ? -17.614 -9.699 29.757 1.00 40.78 189 PRO A CA 1
ATOM 1466 C C . PRO A 1 189 ? -18.141 -11.136 29.862 1.00 40.78 189 PRO A C 1
ATOM 1468 O O . PRO A 1 189 ? -18.468 -11.770 28.858 1.00 40.78 189 PRO A O 1
ATOM 1471 N N . GLY A 1 190 ? -18.120 -11.662 31.085 1.00 39.62 190 GLY A N 1
ATOM 1472 C CA . GLY A 1 190 ? -18.281 -13.076 31.398 1.00 39.62 190 GLY A CA 1
ATOM 1473 C C . GLY A 1 190 ? -19.550 -13.714 30.842 1.00 39.62 190 GLY A C 1
ATOM 1474 O O . GLY A 1 190 ? -20.660 -13.230 31.044 1.00 39.62 190 GLY A O 1
ATOM 1475 N N . ALA A 1 191 ? -19.374 -14.878 30.218 1.00 40.28 191 ALA A N 1
ATOM 1476 C CA . ALA A 1 191 ? -20.426 -15.873 30.116 1.00 40.28 191 ALA A CA 1
ATOM 1477 C C . ALA A 1 191 ? -20.603 -16.517 31.499 1.00 40.28 191 ALA A C 1
ATOM 1479 O O . ALA A 1 191 ? -20.036 -17.565 31.795 1.00 40.28 191 ALA A O 1
ATOM 1480 N N . THR A 1 192 ? -21.380 -15.863 32.354 1.00 46.44 192 THR A N 1
ATOM 1481 C CA . THR A 1 192 ? -22.025 -16.513 33.492 1.00 46.44 192 THR A CA 1
ATOM 1482 C C . THR A 1 192 ? -23.515 -16.246 33.419 1.00 46.44 192 THR A C 1
ATOM 1484 O O . THR A 1 192 ? -23.949 -15.101 33.484 1.00 46.44 192 THR A O 1
ATOM 1487 N N . THR A 1 193 ? -24.255 -17.354 33.358 1.00 41.88 193 THR A N 1
ATOM 1488 C CA . THR A 1 193 ? -25.630 -17.497 33.845 1.00 41.88 193 THR A CA 1
ATOM 1489 C C . THR A 1 193 ? -26.726 -16.955 32.930 1.00 41.88 193 THR A C 1
ATOM 1491 O O . THR A 1 193 ? -26.985 -15.760 32.864 1.00 41.88 193 THR A O 1
ATOM 1494 N N . GLY A 1 194 ? -27.448 -17.872 32.282 1.00 33.09 194 GLY A N 1
ATOM 1495 C CA . GLY A 1 194 ? -28.661 -17.517 31.549 1.00 33.09 194 GLY A CA 1
ATOM 1496 C C . GLY A 1 194 ? -29.381 -18.657 30.841 1.00 33.09 194 GLY A C 1
ATOM 1497 O O . GLY A 1 194 ? -30.059 -18.425 29.848 1.00 33.09 194 GLY A O 1
ATOM 1498 N N . GLU A 1 195 ? -29.248 -19.890 31.326 1.00 42.53 195 GLU A N 1
ATOM 1499 C CA . GLU A 1 195 ? -30.195 -20.956 31.017 1.00 42.53 195 GLU A CA 1
ATOM 1500 C C . GLU A 1 195 ? -31.570 -20.554 31.579 1.00 42.53 195 GLU A C 1
ATOM 1502 O O . GLU A 1 195 ? -31.795 -20.669 32.781 1.00 42.53 195 GLU A O 1
ATOM 1507 N N . LYS A 1 196 ? -32.436 -19.985 30.724 1.00 39.03 196 LYS A N 1
ATOM 1508 C CA . LYS A 1 196 ? -33.916 -19.968 30.780 1.00 39.03 196 LYS A CA 1
ATOM 1509 C C . LYS A 1 196 ? -34.462 -18.835 29.904 1.00 39.03 196 LYS A C 1
ATOM 1511 O O . LYS A 1 196 ? -34.593 -17.709 30.362 1.00 39.03 196 LYS A O 1
ATOM 1516 N N . LEU A 1 197 ? -34.870 -19.163 28.683 1.00 35.97 197 LEU A N 1
ATOM 1517 C CA . LEU A 1 197 ? -36.266 -18.997 28.269 1.00 35.97 197 LEU A CA 1
ATOM 1518 C C . LEU A 1 197 ? -36.457 -19.699 26.924 1.00 35.97 197 LEU A C 1
ATOM 1520 O O . LEU A 1 197 ? -36.043 -19.221 25.871 1.00 35.97 197 LEU A O 1
ATOM 1524 N N . ARG A 1 198 ? -37.080 -20.874 26.985 1.00 38.66 198 ARG A N 1
ATOM 1525 C CA . ARG A 1 198 ? -37.839 -21.385 25.855 1.00 38.66 198 ARG A CA 1
ATOM 1526 C C . ARG A 1 198 ? -39.096 -20.525 25.705 1.00 38.66 198 ARG A C 1
ATOM 1528 O O . ARG A 1 198 ? -39.665 -20.091 26.701 1.00 38.66 198 ARG A O 1
ATOM 1535 N N . GLU A 1 199 ? -39.556 -20.480 24.460 1.00 32.44 199 GLU A N 1
ATOM 1536 C CA . GLU A 1 199 ? -40.969 -20.517 24.075 1.00 32.44 199 GLU A CA 1
ATOM 1537 C C . GLU A 1 199 ? -41.678 -19.180 23.798 1.00 32.44 199 GLU A C 1
ATOM 1539 O O . GLU A 1 199 ? -41.698 -18.267 24.619 1.00 32.44 199 GLU A O 1
ATOM 1544 N N . ARG A 1 200 ? -42.364 -19.190 22.638 1.00 35.44 200 ARG A N 1
ATOM 1545 C CA . ARG A 1 200 ? -43.326 -18.242 22.031 1.00 35.44 200 ARG A CA 1
ATOM 1546 C C . ARG A 1 200 ? -42.731 -17.359 20.925 1.00 35.44 200 ARG A C 1
ATOM 1548 O O . ARG A 1 200 ? -41.788 -16.631 21.164 1.00 35.44 200 ARG A O 1
ATOM 1555 N N . VAL A 1 201 ? -43.237 -17.320 19.693 1.00 38.94 201 VAL A N 1
ATOM 1556 C CA . VAL A 1 201 ? -44.394 -17.934 19.020 1.00 38.94 201 VAL A CA 1
ATOM 1557 C C .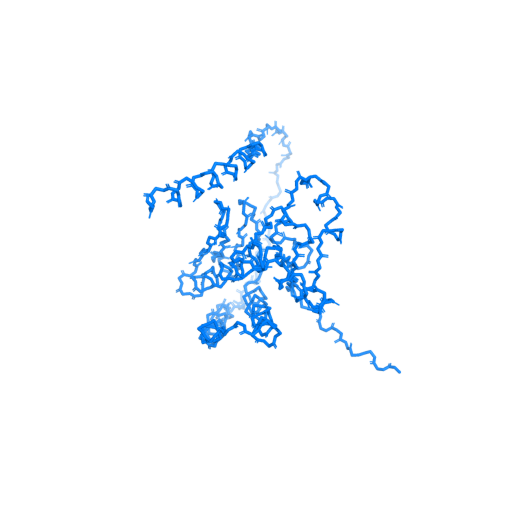 VAL A 1 201 ? -44.083 -17.880 17.515 1.00 38.94 201 VAL A C 1
ATOM 1559 O O . VAL A 1 201 ? -43.545 -16.890 17.025 1.00 38.94 201 VAL A O 1
ATOM 1562 N N . ALA A 1 202 ? -44.437 -18.940 16.791 1.00 37.19 202 ALA A N 1
ATOM 1563 C CA . ALA A 1 202 ? -44.531 -18.948 15.338 1.00 37.19 202 ALA A CA 1
ATOM 1564 C C . ALA A 1 202 ? -45.781 -18.180 14.880 1.00 37.19 202 ALA A C 1
ATOM 1566 O O . ALA A 1 202 ? -46.854 -18.451 15.409 1.00 37.19 202 ALA A O 1
ATOM 1567 N N . ALA A 1 203 ? -45.645 -17.281 13.899 1.00 34.66 203 ALA A N 1
ATOM 1568 C CA . ALA A 1 203 ? -46.613 -17.017 12.820 1.00 34.66 203 ALA A CA 1
ATOM 1569 C C . ALA A 1 203 ? -46.310 -15.667 12.151 1.00 34.66 203 ALA A C 1
ATOM 1571 O O . ALA A 1 203 ? -46.565 -14.632 12.757 1.00 34.66 203 ALA A O 1
ATOM 1572 N N . HIS A 1 204 ? -45.837 -15.673 10.902 1.00 34.94 204 HIS A N 1
ATOM 1573 C CA . HIS A 1 204 ? -46.466 -14.985 9.760 1.00 34.94 204 HIS A CA 1
ATOM 1574 C C . HIS A 1 204 ? -45.626 -15.213 8.495 1.00 34.94 204 HIS A C 1
ATOM 1576 O O . HIS A 1 204 ? -44.402 -15.141 8.528 1.00 34.94 204 HIS A O 1
ATOM 1582 N N . GLY A 1 205 ? -46.321 -15.590 7.420 1.00 33.53 205 GLY A N 1
ATOM 1583 C CA . GLY A 1 205 ? -45.769 -16.065 6.155 1.00 33.53 205 GLY A CA 1
ATOM 1584 C C . GLY A 1 205 ? -45.140 -14.986 5.263 1.00 33.53 205 GLY A C 1
ATOM 1585 O O . GLY A 1 205 ? -45.021 -13.829 5.663 1.00 33.53 205 GLY A O 1
ATOM 1586 N N . PRO A 1 206 ? -44.713 -15.391 4.054 1.00 42.03 206 PRO A N 1
ATOM 1587 C CA . PRO A 1 206 ? -43.841 -14.611 3.190 1.00 42.03 206 PRO A CA 1
ATOM 1588 C C . PRO A 1 206 ? -44.651 -13.616 2.358 1.00 42.03 206 PRO A C 1
ATOM 1590 O O . PRO A 1 206 ? -45.690 -13.978 1.811 1.00 42.03 206 PRO A O 1
ATOM 1593 N N . ASP A 1 207 ? -44.144 -12.395 2.195 1.00 36.34 207 ASP A N 1
ATOM 1594 C CA . ASP A 1 207 ? -44.587 -11.527 1.108 1.00 36.34 207 ASP A CA 1
ATOM 1595 C C . ASP A 1 207 ? -43.379 -10.944 0.372 1.00 36.34 207 ASP A C 1
ATOM 1597 O O . ASP A 1 207 ? -42.419 -10.441 0.961 1.00 36.34 207 ASP A O 1
ATOM 1601 N N . SER A 1 208 ? -43.421 -11.116 -0.942 1.00 39.06 208 SER A N 1
ATOM 1602 C CA . SER A 1 208 ? -42.368 -10.821 -1.902 1.00 39.06 208 SER A CA 1
ATOM 1603 C C . SER A 1 208 ? -42.621 -9.455 -2.508 1.00 39.06 208 SER A C 1
ATOM 1605 O O . SER A 1 208 ? -43.653 -9.295 -3.149 1.00 39.06 208 SER A O 1
ATOM 1607 N N . ARG A 1 209 ? -41.676 -8.511 -2.421 1.00 36.03 209 ARG A N 1
ATOM 1608 C CA . ARG A 1 209 ? -41.569 -7.401 -3.389 1.00 36.03 209 ARG A CA 1
ATOM 1609 C C . ARG A 1 209 ? -40.112 -7.032 -3.615 1.00 36.03 209 ARG A C 1
ATOM 1611 O O . ARG A 1 209 ? -39.487 -6.371 -2.793 1.00 36.03 209 ARG A O 1
ATOM 1618 N N . GLY A 1 210 ? -39.599 -7.476 -4.760 1.00 36.56 210 GLY A N 1
ATOM 1619 C CA . GLY A 1 210 ? -38.430 -6.886 -5.387 1.00 36.56 210 GLY A CA 1
ATOM 1620 C C . GLY A 1 210 ? -38.761 -5.483 -5.894 1.00 36.56 210 GLY A C 1
ATOM 1621 O O . GLY A 1 210 ? -39.829 -5.247 -6.458 1.00 36.56 210 GLY A O 1
ATOM 1622 N N . GLY A 1 211 ? -37.824 -4.569 -5.679 1.00 31.86 211 GLY A N 1
ATOM 1623 C CA . GLY A 1 211 ? -37.775 -3.237 -6.267 1.00 31.86 211 GLY A CA 1
ATOM 1624 C C . GLY A 1 211 ? -36.305 -2.890 -6.530 1.00 31.86 211 GLY A C 1
ATOM 1625 O O . GLY A 1 211 ? -35.450 -3.302 -5.743 1.00 31.86 211 GLY A O 1
ATOM 1626 N N . PRO A 1 212 ? -35.990 -2.226 -7.653 1.00 33.16 212 PRO A N 1
ATOM 1627 C CA . PRO A 1 212 ? -34.631 -2.116 -8.169 1.00 33.16 212 PRO A CA 1
ATOM 1628 C C . PRO A 1 212 ? -33.769 -1.172 -7.324 1.00 33.16 212 PRO A C 1
ATOM 1630 O O . PRO A 1 212 ? -34.216 -0.103 -6.911 1.00 33.16 212 PRO A O 1
ATOM 1633 N N . ILE A 1 213 ? -32.515 -1.570 -7.111 1.00 36.94 213 ILE A N 1
ATOM 1634 C CA . ILE A 1 213 ? -31.452 -0.717 -6.572 1.00 36.94 213 ILE A CA 1
ATOM 1635 C C . ILE A 1 213 ? -31.051 0.266 -7.686 1.00 36.94 213 ILE A C 1
ATOM 1637 O O . ILE A 1 213 ? -30.673 -0.194 -8.765 1.00 36.94 213 ILE A O 1
ATOM 1641 N N . PRO A 1 214 ? -31.132 1.592 -7.484 1.00 33.06 214 PRO A N 1
ATOM 1642 C CA . PRO A 1 214 ? -30.648 2.552 -8.460 1.00 33.06 214 PRO A CA 1
ATOM 1643 C C . PRO A 1 214 ? -29.161 2.858 -8.249 1.00 33.06 214 PRO A C 1
ATOM 1645 O O . PRO A 1 214 ? -28.750 3.209 -7.145 1.00 33.06 214 PRO A O 1
ATOM 1648 N N . GLY A 1 215 ? -28.409 2.824 -9.351 1.00 32.59 215 GLY A N 1
ATOM 1649 C CA . GLY A 1 215 ? -27.250 3.691 -9.563 1.00 32.59 215 GLY A CA 1
ATOM 1650 C C . GLY A 1 215 ? -25.882 3.070 -9.312 1.00 32.59 215 GLY A C 1
ATOM 1651 O O . GLY A 1 215 ? -25.221 3.413 -8.337 1.00 32.59 215 GLY A O 1
ATOM 1652 N N . ASP A 1 216 ? -25.428 2.246 -10.258 1.00 32.66 216 ASP A N 1
ATOM 1653 C CA . ASP A 1 216 ? -24.006 2.135 -10.592 1.00 32.66 216 ASP A CA 1
ATOM 1654 C C . ASP A 1 216 ? -23.450 3.543 -10.856 1.00 32.66 216 ASP A C 1
ATOM 1656 O O . ASP A 1 216 ? -23.720 4.151 -11.892 1.00 32.66 216 ASP A O 1
ATOM 1660 N N . HIS A 1 217 ? -22.644 4.060 -9.933 1.00 40.16 217 HIS A N 1
ATOM 1661 C CA . HIS A 1 217 ? -21.647 5.071 -10.264 1.00 40.16 217 HIS A CA 1
ATOM 1662 C C . HIS A 1 217 ? -20.363 4.341 -10.655 1.00 40.16 217 HIS A C 1
ATOM 1664 O O . HIS A 1 217 ? -19.364 4.371 -9.942 1.00 40.16 217 HIS A O 1
ATOM 1670 N N . ALA A 1 218 ? -20.407 3.664 -11.804 1.00 36.94 218 ALA A N 1
ATOM 1671 C CA . ALA A 1 218 ? -19.195 3.415 -12.562 1.00 36.94 218 ALA A CA 1
ATOM 1672 C C . ALA A 1 218 ? -18.660 4.796 -12.960 1.00 36.94 218 ALA A C 1
ATOM 1674 O O . ALA A 1 218 ? -19.251 5.481 -13.796 1.00 36.94 218 ALA A O 1
ATOM 1675 N N . LEU A 1 219 ? -17.597 5.247 -12.293 1.00 41.38 219 LEU A N 1
ATOM 1676 C CA . LEU A 1 219 ? -16.804 6.365 -12.784 1.00 41.38 219 LEU A CA 1
ATOM 1677 C C . LEU A 1 219 ? -16.398 6.026 -14.220 1.00 41.38 219 LEU A C 1
ATOM 1679 O O . LEU A 1 219 ? -15.796 4.984 -14.474 1.00 41.38 219 LEU A O 1
ATOM 1683 N N . ASP A 1 220 ? -16.811 6.878 -15.154 1.00 44.00 220 ASP A N 1
ATOM 1684 C CA . ASP A 1 220 ? -16.538 6.713 -16.574 1.00 44.00 220 ASP A CA 1
ATOM 1685 C C . ASP A 1 220 ? -15.022 6.605 -16.784 1.00 44.00 220 ASP A C 1
ATOM 1687 O O . ASP A 1 220 ? -14.252 7.507 -16.451 1.00 44.00 220 ASP A O 1
ATOM 1691 N N . LEU A 1 221 ? -14.588 5.471 -17.334 1.00 46.50 221 LEU A N 1
ATOM 1692 C CA . LEU A 1 221 ? -13.192 5.142 -17.626 1.00 46.50 221 LEU A CA 1
ATOM 1693 C C . LEU A 1 221 ? -12.542 6.143 -18.603 1.00 46.50 221 LEU A C 1
ATOM 1695 O O . LEU A 1 221 ? -11.312 6.205 -18.700 1.00 46.50 221 LEU A O 1
ATOM 1699 N N . GLN A 1 222 ? -13.336 6.952 -19.315 1.00 45.25 222 GLN A N 1
ATOM 1700 C CA . GLN A 1 222 ? -12.825 8.080 -20.096 1.00 45.25 222 GLN A CA 1
ATOM 1701 C C . GLN A 1 222 ? -12.385 9.266 -19.225 1.00 45.25 222 GLN A C 1
ATOM 1703 O O . GLN A 1 222 ? -11.446 9.968 -19.602 1.00 45.25 222 GLN A O 1
ATOM 1708 N N . ASP A 1 223 ? -12.973 9.450 -18.041 1.00 44.91 223 ASP A N 1
ATOM 1709 C CA . ASP A 1 223 ? -12.651 10.548 -17.123 1.00 44.91 223 ASP A CA 1
ATOM 1710 C C . ASP A 1 223 ? -11.278 10.328 -16.449 1.00 44.91 223 ASP A C 1
ATOM 1712 O O . ASP A 1 223 ? -10.464 11.248 -16.357 1.00 44.91 223 ASP A O 1
ATOM 1716 N N . LEU A 1 224 ? -10.929 9.079 -16.111 1.00 47.22 224 LEU A N 1
ATOM 1717 C CA . LEU A 1 224 ? -9.580 8.704 -15.641 1.00 47.22 224 LEU A CA 1
ATOM 1718 C C . LEU A 1 224 ? -8.498 8.918 -16.723 1.00 47.22 224 LEU A C 1
ATOM 1720 O O . LEU A 1 224 ? -7.417 9.437 -16.432 1.00 47.22 224 LEU A O 1
ATOM 1724 N N . ARG A 1 225 ? -8.798 8.609 -17.996 1.00 49.50 225 ARG A N 1
ATOM 1725 C CA . ARG A 1 225 ? -7.894 8.875 -19.139 1.00 49.50 225 ARG A CA 1
ATOM 1726 C C . ARG A 1 225 ? -7.729 10.370 -19.434 1.00 49.50 225 ARG A C 1
ATOM 1728 O O . ARG A 1 225 ? -6.622 10.816 -19.757 1.00 49.50 225 ARG A O 1
ATOM 1735 N N . ALA A 1 226 ? -8.808 11.145 -19.324 1.00 42.62 226 ALA A N 1
ATOM 1736 C CA . ALA A 1 226 ? -8.787 12.586 -19.554 1.00 42.62 226 ALA A CA 1
ATOM 1737 C C . ALA A 1 226 ? -7.966 13.308 -18.474 1.00 42.62 226 ALA A C 1
ATOM 1739 O O . ALA A 1 226 ? -7.111 14.135 -18.799 1.00 42.62 226 ALA A O 1
ATOM 1740 N N . ARG A 1 227 ? -8.131 12.927 -17.202 1.00 50.06 227 ARG A N 1
ATOM 1741 C CA . ARG A 1 227 ? -7.398 13.528 -16.074 1.00 50.06 227 ARG A CA 1
ATOM 1742 C C . ARG A 1 227 ? -5.890 13.268 -16.138 1.00 50.06 227 ARG A C 1
ATOM 1744 O O . ARG A 1 227 ? -5.110 14.188 -15.894 1.00 50.06 227 ARG A O 1
ATOM 1751 N N . ARG A 1 228 ? -5.467 12.078 -16.583 1.00 51.94 228 ARG A N 1
ATOM 1752 C CA . ARG A 1 228 ? -4.039 11.743 -16.747 1.00 51.94 228 ARG A CA 1
ATOM 1753 C C . ARG A 1 228 ? -3.364 12.481 -17.907 1.00 51.94 228 ARG A C 1
ATOM 1755 O O . ARG A 1 228 ? -2.187 12.829 -17.831 1.00 51.94 228 ARG A O 1
ATOM 1762 N N . SER A 1 229 ? -4.118 12.770 -18.967 1.00 46.03 229 SER A N 1
ATOM 1763 C CA . SER A 1 229 ? -3.614 13.534 -20.116 1.00 46.03 229 SER A CA 1
ATOM 1764 C C . SER A 1 229 ? -3.447 15.024 -19.786 1.00 46.03 229 SER A C 1
ATOM 1766 O O . SER A 1 229 ? -2.498 15.652 -20.250 1.00 46.03 229 SER A O 1
ATOM 1768 N N . VAL A 1 230 ? -4.320 15.590 -18.943 1.00 43.94 230 VAL A N 1
ATOM 1769 C CA . VAL A 1 230 ? -4.266 17.009 -18.543 1.00 43.94 230 VAL A CA 1
ATOM 1770 C C . VAL A 1 230 ? -3.135 17.285 -17.542 1.00 43.94 230 VAL A C 1
ATOM 1772 O O . VAL A 1 230 ? -2.405 18.262 -17.720 1.00 43.94 230 VAL A O 1
ATOM 1775 N N . ALA A 1 231 ? -2.910 16.403 -16.559 1.00 44.16 231 ALA A N 1
ATOM 1776 C CA . ALA A 1 231 ? -1.833 16.568 -15.573 1.00 44.16 231 ALA A CA 1
ATOM 1777 C C . ALA A 1 231 ? -0.428 16.547 -16.215 1.00 44.16 231 ALA A C 1
ATOM 1779 O O . ALA A 1 231 ? 0.436 17.357 -15.869 1.00 44.16 231 ALA A O 1
ATOM 1780 N N . LYS A 1 232 ? -0.217 15.694 -17.229 1.00 44.47 232 LYS A N 1
ATOM 1781 C CA . LYS A 1 232 ? 1.061 15.605 -17.956 1.00 44.47 232 LYS A CA 1
ATOM 1782 C C . LYS A 1 232 ? 1.337 16.833 -18.838 1.00 44.47 232 LYS A C 1
ATOM 1784 O O . LYS A 1 232 ? 2.485 17.254 -18.955 1.00 44.47 232 LYS A O 1
ATOM 1789 N N . VAL A 1 233 ? 0.295 17.446 -19.408 1.00 45.47 233 VAL A N 1
ATOM 1790 C CA . VAL A 1 233 ? 0.417 18.663 -20.236 1.00 45.47 233 VAL A CA 1
ATOM 1791 C C . VAL A 1 233 ? 0.642 19.917 -19.378 1.00 45.47 233 VAL A C 1
ATOM 1793 O O . V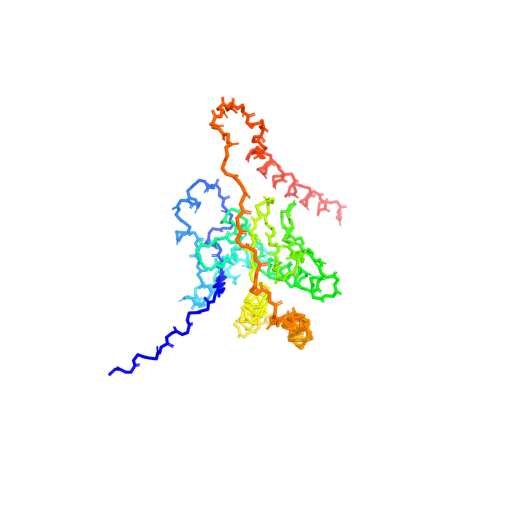AL A 1 233 ? 1.394 20.806 -19.774 1.00 45.47 233 VAL A O 1
ATOM 1796 N N . GLN A 1 234 ? 0.059 19.993 -18.177 1.00 40.72 234 GLN A N 1
ATOM 1797 C CA . GLN A 1 234 ? 0.271 21.133 -17.273 1.00 40.72 234 GLN A CA 1
ATOM 1798 C C . GLN A 1 234 ? 1.651 21.117 -16.594 1.00 40.72 234 GLN A C 1
ATOM 1800 O O . GLN A 1 234 ? 2.241 22.183 -16.424 1.00 40.72 234 GLN A O 1
ATOM 1805 N N . GLY A 1 235 ? 2.220 19.941 -16.305 1.00 41.69 235 GLY A N 1
ATOM 1806 C CA . GLY A 1 235 ? 3.597 19.825 -15.802 1.00 41.69 235 GLY A CA 1
ATOM 1807 C C . GLY A 1 235 ? 4.670 20.218 -16.829 1.00 41.69 235 GLY A C 1
ATOM 1808 O O . GLY A 1 235 ? 5.674 20.827 -16.468 1.00 41.69 235 GLY A O 1
ATOM 1809 N N . GLN A 1 236 ? 4.447 19.946 -18.121 1.00 45.38 236 GLN A N 1
ATOM 1810 C CA . GLN A 1 236 ? 5.389 20.319 -19.187 1.00 45.38 236 GLN A CA 1
ATOM 1811 C C . GLN A 1 236 ? 5.354 21.818 -19.526 1.00 45.38 236 GLN A C 1
ATOM 1813 O O . GLN A 1 236 ? 6.398 22.406 -19.802 1.00 45.38 236 GLN A O 1
ATOM 1818 N N . ASN A 1 237 ? 4.188 22.466 -19.441 1.00 40.25 237 ASN A N 1
ATOM 1819 C CA . ASN A 1 237 ? 4.066 23.898 -19.739 1.00 40.25 237 ASN A CA 1
ATOM 1820 C C . ASN A 1 237 ? 4.635 24.808 -18.636 1.00 40.25 237 ASN A C 1
ATOM 1822 O O . ASN A 1 237 ? 5.036 25.931 -18.931 1.00 40.25 237 ASN A O 1
ATOM 1826 N N . LEU A 1 238 ? 4.730 24.336 -17.388 1.00 42.84 238 LEU A N 1
ATOM 1827 C CA . LEU A 1 238 ? 5.348 25.100 -16.296 1.00 42.84 238 LEU A CA 1
ATOM 1828 C C . LEU A 1 238 ? 6.886 25.048 -16.316 1.00 42.84 238 LEU A C 1
ATOM 1830 O O . LEU A 1 238 ? 7.522 25.936 -15.757 1.00 42.84 238 LEU A O 1
ATOM 1834 N N . SER A 1 239 ? 7.488 24.076 -17.013 1.00 47.41 239 SER A N 1
ATOM 1835 C CA . SER A 1 239 ? 8.946 24.005 -17.208 1.00 47.41 239 SER A CA 1
ATOM 1836 C C . SER A 1 239 ? 9.451 24.860 -18.380 1.00 47.41 239 SER A C 1
ATOM 1838 O O . SER A 1 239 ? 10.655 25.040 -18.506 1.00 47.41 239 SER A O 1
ATOM 1840 N N . SER A 1 240 ? 8.562 25.388 -19.231 1.00 45.84 240 SER A N 1
ATOM 1841 C CA . SER A 1 240 ? 8.921 26.227 -20.390 1.00 45.84 240 SER A CA 1
ATOM 1842 C C . SER A 1 240 ? 8.785 27.735 -20.123 1.00 45.84 240 SER A C 1
ATOM 1844 O O . SER A 1 240 ? 9.006 28.530 -21.033 1.00 45.84 240 SER A O 1
ATOM 1846 N N . ALA A 1 241 ? 8.393 28.141 -18.912 1.00 42.25 241 ALA A N 1
ATOM 1847 C CA . ALA A 1 241 ? 8.187 29.547 -18.545 1.00 42.25 241 ALA A CA 1
ATOM 1848 C C . ALA A 1 241 ? 9.261 30.095 -17.583 1.00 42.25 241 ALA A C 1
ATOM 1850 O O . ALA A 1 241 ? 9.062 31.154 -16.991 1.00 42.25 241 ALA A O 1
ATOM 1851 N N . ALA A 1 242 ? 10.370 29.368 -17.403 1.00 46.56 242 ALA A N 1
ATOM 1852 C CA . ALA A 1 242 ? 11.449 29.715 -16.476 1.00 46.56 242 ALA A CA 1
ATOM 1853 C C . ALA A 1 242 ? 12.828 29.893 -17.147 1.00 46.56 242 ALA A C 1
ATOM 1855 O O . ALA A 1 242 ? 13.830 29.867 -16.437 1.00 46.56 242 ALA A O 1
ATOM 1856 N N . ASP A 1 243 ? 12.864 30.118 -18.465 1.00 41.00 243 ASP A N 1
ATOM 1857 C CA . ASP A 1 243 ? 14.049 30.577 -19.211 1.00 41.00 243 ASP A CA 1
ATOM 1858 C C . ASP A 1 243 ? 13.770 31.922 -19.902 1.00 41.00 243 ASP A C 1
ATOM 1860 O O . ASP A 1 243 ? 12.684 32.059 -20.518 1.00 41.00 243 ASP A O 1
#

pLDDT: mean 78.88, std 24.12, range [29.27, 98.62]

Organism: NCBI:txid670079

Foldseek 3Di:
DDDDPDPDQQKDKWWWAFPDPDDPDPVCCLVCVVVGTDTCVVCVPVLLVQLVVVVVPDVGSQFTDIFIDRNPDGLERSSPTARRLQVLVQVLQQLVCCLPPQKGWGDGDLDRWIWIWHDDQQWIWTDTPNDIDTGHLLRRSVSSLVVSVVVVCSCCVRVVDDPPVVVVSSVVSVVSSVVSNVVSPPPDDDPDDDPDDDDDDDDDDDDDDDDDDDDDPPPPPVVVVVSSVVVVVVVVVVVVPPD